Protein AF-A0A563VMK2-F1 (afdb_monomer_lite)

pLDDT: mean 75.71, std 18.28, range [33.09, 97.56]

Sequence (334 aa):
MSIIINYQEIIKIVLTEYIKIPQQYQKKDRRFNHNHNSYSNIESQLVISEDCKDYLLIVYGFDIPESVGFNTWQTSPIQDCIIHLEIDRDIIKIHQDKLEHKITNQLIEAGISEDKIIQLYPGQQPCVEYIVNSRKIYELDREYFTTDSSFKNPILKPNLTAAELIKLTKIRFRFINIAVAQYPNTPPNILKQLFKDFPVEVLNNPIMDLLILENSNFLQELFDIEPYIFYKQELKLPDYFIQWAVTNGNEEVRQSIANNENISLHWLKQLLEDRSCLVIQKLYRNLKLPLSIKEKLYIRRLQLEKKCPHLSENGCNHDLRCPLYKSELDEIPF

Organism: NCBI:txid945734

Secondary structure (DSSP, 8-state):
-HHHHHHHHHHHHHHHHHTT-TTGGGG--TTS-S----EEEEEEEEEE-TTS-EEEEEEEEEEPPP--SSS----EEEEEEEEEEEEETTEEEEEEE--TT-THHHHHHTT--GGGEEEPPTTSSSS-TTHHHHHHHHHHTGGGB-TT-BTTB--BPTT--HHHHHHHHHT--HHHHHHHHT-TT--HHHHHHHHTT-HHHHHT-TTHHHHHHH-TTHHHHHHHH-TTGGG-TT----HHHHHHHHH-S-HHHHHHHHT-SSS-HHHHHHTTT-S-HHHHHHHHH-TTS-HHHHHHHHHHHHHHHHH-TT-BTTB---STT-TTSS--------

Foldseek 3Di:
DVLLVLLLVLLCVLLVVVQVVVVVVQADDPVDVDRQHDWPPWGWDWDAAPVRFKIWIWIWTWRQGDDPDPDDRDTDIDIFTQWIWGDDPQAIETAHHNDPVDCLVSSVVSPRDSVRYHYDDCPPPPPCRPVVVLQRLCVRLVVQADPPADSQAGHGDPPDDQVSLVVQVVSVRPNSLLNLLQEQPHDLVSLLVSCVPCVQSNQNHNCNVVCCVVPVCSLVSSCVSPVLVLVPQPDPHDPVSLVCQCPPPDPSSLLSNLQHQNDDPVSNVSCLPPLDLSSLVSNLVRPNDDPVSNVSSVVVNVVQCVQQVQCDPVHGPPDPPRPSVDDDPPPDDD

InterPro domains:
  IPR011989 Armadillo-like helical [G3DSA:1.25.10.10] (131-302)
  IPR014968 XisI [PF08869] (1-119)
  IPR035943 XisI-like superfamily [G3DSA:3.30.310.110] (2-130)
  IPR035943 XisI-like superfamily [SSF143847] (5-120)

Radius of gyration: 26.83 Å; chains: 1; bounding box: 53×35×85 Å

Structure (mmCIF, N/CA/C/O backbone):
data_AF-A0A563VMK2-F1
#
_entry.id   AF-A0A563VMK2-F1
#
loop_
_atom_site.group_PDB
_atom_site.id
_atom_site.type_symbol
_atom_site.label_atom_id
_atom_site.label_alt_id
_atom_site.label_comp_id
_atom_site.label_asym_id
_atom_site.label_entity_id
_atom_site.label_seq_id
_atom_site.pdbx_PDB_ins_code
_atom_site.Cartn_x
_atom_site.Cartn_y
_atom_site.Cartn_z
_atom_site.occupancy
_atom_site.B_iso_or_equiv
_atom_site.auth_seq_id
_atom_site.auth_comp_id
_atom_site.auth_asym_id
_atom_site.auth_atom_id
_atom_site.pdbx_PDB_model_num
ATOM 1 N N . MET A 1 1 ? -23.605 7.523 38.747 1.00 54.25 1 MET A N 1
ATOM 2 C CA . MET A 1 1 ? -23.651 8.266 37.466 1.00 54.25 1 MET A CA 1
ATOM 3 C C . MET A 1 1 ? -22.819 9.541 37.507 1.00 54.25 1 MET A C 1
ATOM 5 O O . MET A 1 1 ? -22.000 9.690 36.618 1.00 54.25 1 MET A O 1
ATOM 9 N N . SER A 1 2 ? -22.942 10.408 38.521 1.00 74.25 2 SER A N 1
ATOM 10 C CA . SER A 1 2 ? -22.204 11.689 38.582 1.00 74.25 2 SER A CA 1
ATOM 11 C C . SER A 1 2 ? -20.673 11.557 38.571 1.00 74.25 2 SER A C 1
ATOM 13 O O . SER A 1 2 ? -20.011 12.311 37.872 1.00 74.25 2 SER A O 1
ATOM 15 N N . ILE A 1 3 ? -20.113 10.583 39.295 1.00 73.69 3 ILE A N 1
ATOM 16 C CA . ILE A 1 3 ? -18.652 10.395 39.401 1.00 73.69 3 ILE A CA 1
ATOM 17 C C . ILE A 1 3 ? -18.042 9.882 38.089 1.00 73.69 3 ILE A C 1
ATOM 19 O O . ILE A 1 3 ? -17.024 10.399 37.649 1.00 73.69 3 ILE A O 1
ATOM 23 N N . ILE A 1 4 ? -18.684 8.909 37.433 1.00 69.69 4 ILE A N 1
ATOM 24 C CA . ILE A 1 4 ? -18.195 8.362 36.157 1.00 69.69 4 ILE A CA 1
ATOM 25 C C . ILE A 1 4 ? -18.222 9.446 35.080 1.00 69.69 4 ILE A C 1
ATOM 27 O O . ILE A 1 4 ? -17.214 9.654 34.421 1.00 69.69 4 ILE A O 1
ATOM 31 N N . ILE A 1 5 ? -19.327 10.190 34.958 1.00 74.50 5 ILE A N 1
ATOM 32 C CA . ILE A 1 5 ? -19.431 11.306 34.003 1.00 74.50 5 ILE A CA 1
ATOM 33 C C . ILE A 1 5 ? -18.329 12.344 34.270 1.00 74.50 5 ILE A C 1
ATOM 35 O O . ILE A 1 5 ? -17.715 12.837 33.330 1.00 74.50 5 ILE A O 1
ATOM 39 N N . ASN A 1 6 ? -18.015 12.615 35.541 1.00 86.69 6 ASN A N 1
ATOM 40 C CA . ASN A 1 6 ? -16.914 13.505 35.906 1.00 86.69 6 ASN A CA 1
ATOM 41 C C . ASN A 1 6 ? -15.547 12.975 35.428 1.00 86.69 6 ASN A C 1
ATOM 43 O O . ASN A 1 6 ? -14.785 13.717 34.817 1.00 86.69 6 ASN A O 1
ATOM 47 N N . TYR A 1 7 ? -15.244 11.687 35.630 1.00 89.62 7 TYR A N 1
ATOM 48 C CA . TYR A 1 7 ? -13.994 11.087 35.137 1.00 89.62 7 TYR A CA 1
ATOM 49 C C . TYR A 1 7 ? -13.891 11.104 33.616 1.00 89.62 7 TYR A C 1
ATOM 51 O O . TYR A 1 7 ? -12.829 11.408 33.084 1.00 89.62 7 TYR A O 1
ATOM 59 N N . GLN A 1 8 ? -14.991 10.821 32.918 1.00 88.44 8 GLN A N 1
ATOM 60 C CA . GLN A 1 8 ? -15.038 10.854 31.458 1.00 88.44 8 GLN A CA 1
ATOM 61 C C . GLN A 1 8 ? -14.691 12.247 30.919 1.00 88.44 8 GLN A C 1
ATOM 63 O O . GLN A 1 8 ? -13.907 12.359 29.978 1.00 88.44 8 GLN A O 1
ATOM 68 N N . GLU A 1 9 ? -15.241 13.306 31.517 1.00 89.88 9 GLU A N 1
ATOM 69 C CA . GLU A 1 9 ? -14.953 14.684 31.108 1.00 89.88 9 GLU A CA 1
ATOM 70 C C . GLU A 1 9 ? -13.521 15.103 31.462 1.00 89.88 9 GLU A C 1
ATOM 72 O O . GLU A 1 9 ? -12.819 15.640 30.604 1.00 89.88 9 GLU A O 1
ATOM 77 N N . ILE A 1 10 ? -13.040 14.775 32.667 1.00 90.62 10 ILE A N 1
ATOM 78 C CA . ILE A 1 10 ? -11.653 15.047 33.075 1.00 90.62 10 ILE A CA 1
ATOM 79 C C . ILE A 1 10 ? -10.662 14.364 32.126 1.00 90.62 10 ILE A C 1
ATOM 81 O O . ILE A 1 10 ? -9.757 15.017 31.609 1.00 90.62 10 ILE A O 1
ATOM 85 N N . ILE A 1 11 ? -10.852 13.072 31.841 1.00 90.69 11 ILE A N 1
ATOM 86 C CA . ILE A 1 11 ? -9.970 12.319 30.943 1.00 90.69 11 ILE A CA 1
ATOM 87 C C . ILE A 1 11 ? -9.972 12.929 29.537 1.00 90.69 11 ILE A C 1
ATOM 89 O O . ILE A 1 11 ? -8.902 13.106 28.954 1.00 90.69 11 ILE A O 1
ATOM 93 N N . LYS A 1 12 ? -11.141 13.287 28.987 1.00 89.44 12 LYS A N 1
ATOM 94 C CA . LYS A 1 12 ? -11.215 13.944 27.671 1.00 89.44 12 LYS A CA 1
ATOM 95 C C . LYS A 1 12 ? -10.439 15.253 27.653 1.00 89.44 12 LYS A C 1
ATOM 97 O O . LYS A 1 12 ? -9.703 15.482 26.696 1.00 89.44 12 LYS A O 1
ATOM 102 N N . ILE A 1 13 ? -10.596 16.095 28.676 1.00 88.88 13 ILE A N 1
ATOM 103 C CA . ILE A 1 13 ? -9.899 17.383 28.773 1.00 88.88 13 ILE A CA 1
ATOM 104 C C . ILE A 1 13 ? -8.388 17.150 28.804 1.00 88.88 13 ILE A C 1
ATOM 106 O O . ILE A 1 13 ? -7.688 17.643 27.920 1.00 88.88 13 ILE A O 1
ATOM 110 N N . VAL A 1 14 ? -7.913 16.322 29.740 1.00 89.00 14 VAL A N 1
ATOM 111 C CA . VAL A 1 14 ? -6.486 16.009 29.903 1.00 89.00 14 VAL A CA 1
ATOM 112 C C . VAL A 1 14 ? -5.902 15.458 28.600 1.00 89.00 14 VAL A C 1
ATOM 114 O O . VAL A 1 14 ? -4.915 15.982 28.090 1.00 89.00 14 VAL A O 1
ATOM 117 N N . LEU A 1 15 ? -6.532 14.451 27.988 1.00 87.00 15 LEU A N 1
ATOM 118 C CA . LEU A 1 15 ? -6.022 13.856 26.747 1.00 87.00 15 LEU A CA 1
ATOM 119 C C . LEU A 1 15 ? -6.083 14.814 25.552 1.00 87.00 15 LEU A C 1
ATOM 121 O O . LEU A 1 15 ? -5.203 14.762 24.696 1.00 87.00 15 LEU A O 1
ATOM 125 N N . THR A 1 16 ? -7.068 15.714 25.494 1.00 84.31 16 THR A N 1
ATOM 126 C CA . THR A 1 16 ? -7.163 16.724 24.426 1.00 84.31 16 THR A CA 1
ATOM 127 C C . THR A 1 16 ? -6.036 17.753 24.509 1.00 84.31 16 THR A C 1
ATOM 129 O O . THR A 1 16 ? -5.581 18.250 23.476 1.00 84.31 16 THR A O 1
ATOM 132 N N . GLU A 1 17 ? -5.531 18.054 25.706 1.00 81.94 17 GLU A N 1
ATOM 133 C CA . GLU A 1 17 ? -4.315 18.859 25.854 1.00 81.94 17 GLU A CA 1
ATOM 134 C C . GLU A 1 17 ? -3.095 18.124 25.290 1.00 81.94 17 GLU A C 1
ATOM 136 O O . GLU A 1 17 ? -2.314 18.715 24.541 1.00 81.94 17 GLU A O 1
ATOM 141 N N . TYR A 1 18 ? -2.991 16.813 25.529 1.00 77.19 18 TYR A N 1
ATOM 142 C CA . TYR A 1 18 ? -1.911 15.982 24.991 1.00 77.19 18 TYR A CA 1
ATOM 143 C C . TYR A 1 18 ? -1.950 15.781 23.473 1.00 77.19 18 TYR A C 1
ATOM 145 O O . TYR A 1 18 ? -0.887 15.602 22.876 1.00 77.19 18 TYR A O 1
ATOM 153 N N . ILE A 1 19 ? -3.115 15.907 22.822 1.00 70.12 19 ILE A N 1
ATOM 154 C CA . ILE A 1 19 ? -3.215 15.896 21.347 1.00 70.12 19 ILE A CA 1
ATOM 155 C C . ILE A 1 19 ? -2.316 16.978 20.712 1.00 70.12 19 ILE A C 1
ATOM 157 O O . ILE A 1 19 ? -1.829 16.832 19.590 1.00 70.12 19 ILE A O 1
ATOM 161 N N . LYS A 1 20 ? -2.053 18.074 21.436 1.00 66.38 20 LYS A N 1
ATOM 162 C CA . LYS A 1 20 ? -1.240 19.206 20.959 1.00 66.38 20 LYS A CA 1
ATOM 163 C C . LYS A 1 20 ? 0.267 19.028 21.195 1.00 66.38 20 LYS A C 1
ATOM 165 O O . LYS A 1 20 ? 1.058 19.804 20.666 1.00 66.38 20 LYS A O 1
ATOM 170 N N . ILE A 1 21 ? 0.672 18.020 21.971 1.00 58.97 21 ILE A N 1
ATOM 171 C CA . ILE A 1 21 ? 2.044 17.785 22.451 1.00 58.97 21 ILE A CA 1
ATOM 172 C C . ILE A 1 21 ? 2.926 16.821 21.593 1.00 58.97 21 ILE A C 1
ATOM 174 O O . ILE A 1 21 ? 4.105 16.694 21.933 1.00 58.97 21 ILE A O 1
ATOM 178 N N . PRO A 1 22 ? 2.513 16.189 20.459 1.00 54.38 22 PRO A N 1
ATOM 179 C CA . PRO A 1 22 ? 3.325 15.161 19.773 1.00 54.38 22 PRO A CA 1
ATOM 180 C C . PRO A 1 22 ? 4.768 15.536 19.383 1.00 54.38 22 PRO A C 1
ATOM 182 O O . PRO A 1 22 ? 5.581 14.653 19.122 1.00 54.38 22 PRO A O 1
ATOM 185 N N . GLN A 1 23 ? 5.133 16.821 19.401 1.00 51.59 23 GLN A N 1
ATOM 186 C CA . GLN A 1 23 ? 6.513 17.291 19.237 1.00 51.59 23 GLN A CA 1
ATOM 187 C C . GLN A 1 23 ? 7.490 16.748 20.302 1.00 51.59 23 GLN A C 1
ATOM 189 O O . GLN A 1 23 ? 8.678 16.618 20.026 1.00 51.59 23 GLN A O 1
ATOM 194 N N . GLN A 1 24 ? 7.035 16.399 21.512 1.00 49.56 24 GLN A N 1
ATOM 195 C CA . GLN A 1 24 ? 7.919 15.896 22.580 1.00 49.56 24 GLN A CA 1
ATOM 196 C C . GLN A 1 24 ? 8.269 14.408 22.430 1.00 49.56 24 GLN A C 1
ATOM 198 O O . GLN A 1 24 ? 9.367 13.994 22.803 1.00 49.56 24 GLN A O 1
ATOM 203 N N . TYR A 1 25 ? 7.391 13.626 21.790 1.00 50.78 25 TYR A N 1
ATOM 204 C CA . TYR A 1 25 ? 7.663 12.233 21.417 1.00 50.78 25 TYR A CA 1
ATOM 205 C C . TYR A 1 25 ? 8.827 12.126 20.417 1.00 50.78 25 TYR A C 1
ATOM 207 O O . TYR A 1 25 ? 9.447 11.073 20.283 1.00 50.78 25 TYR A O 1
ATOM 215 N N . GLN A 1 26 ? 9.188 13.242 19.765 1.00 49.03 26 GLN A N 1
ATOM 216 C CA . GLN A 1 26 ? 10.283 13.286 18.806 1.00 49.03 26 GLN A CA 1
ATOM 217 C C . GLN A 1 26 ? 11.675 13.087 19.401 1.00 49.03 26 GLN A C 1
ATOM 219 O O . GLN A 1 26 ? 12.622 12.900 18.645 1.00 49.03 26 GLN A O 1
ATOM 224 N N . LYS A 1 27 ? 11.829 13.139 20.731 1.00 42.66 27 LYS A N 1
ATOM 225 C CA . LYS A 1 27 ? 13.156 13.273 21.341 1.00 42.66 27 LYS A CA 1
ATOM 226 C C . LYS A 1 27 ? 13.804 12.011 21.893 1.00 42.66 27 LYS A C 1
ATOM 228 O O . LYS A 1 27 ? 14.966 12.133 22.264 1.00 42.66 27 LYS A O 1
ATOM 233 N N . LYS A 1 28 ? 13.143 10.848 21.986 1.00 43.97 28 LYS A N 1
ATOM 234 C CA . LYS A 1 28 ? 13.781 9.605 22.489 1.00 43.97 28 LYS A CA 1
ATOM 235 C C . LYS A 1 28 ? 12.847 8.390 22.398 1.00 43.97 28 LYS A C 1
ATOM 237 O O . LYS A 1 28 ? 12.128 8.108 23.353 1.00 43.97 28 LYS A O 1
ATOM 242 N N . ASP A 1 29 ? 12.926 7.599 21.328 1.00 42.31 29 ASP A N 1
ATOM 243 C CA . ASP A 1 29 ? 12.628 6.167 21.477 1.00 42.31 29 ASP A CA 1
ATOM 244 C C . ASP A 1 29 ? 13.901 5.489 22.009 1.00 42.31 29 ASP A C 1
ATOM 246 O O . ASP A 1 29 ? 14.949 5.516 21.369 1.00 42.31 29 ASP A O 1
ATOM 250 N N . ARG A 1 30 ? 13.844 4.925 23.222 1.00 41.72 30 ARG A N 1
ATOM 251 C CA . ARG A 1 30 ? 14.987 4.239 23.857 1.00 41.72 30 ARG A CA 1
ATOM 252 C C . ARG A 1 30 ? 15.239 2.839 23.285 1.00 41.72 30 ARG A C 1
ATOM 254 O O . ARG A 1 30 ? 16.201 2.195 23.698 1.00 41.72 30 ARG A O 1
ATOM 261 N N . ARG A 1 31 ? 14.387 2.336 22.381 1.00 44.59 31 ARG A N 1
ATOM 262 C CA . ARG A 1 31 ? 14.557 1.005 21.769 1.00 44.59 31 ARG A CA 1
ATOM 263 C C . ARG A 1 31 ? 15.626 0.965 20.679 1.00 44.59 31 ARG A C 1
ATOM 265 O O . ARG A 1 31 ? 16.145 -0.112 20.401 1.00 44.59 31 ARG A O 1
ATOM 272 N N . PHE A 1 32 ? 16.018 2.119 20.145 1.00 40.66 32 PHE A N 1
ATOM 273 C CA . PHE A 1 32 ? 17.138 2.256 19.221 1.00 40.66 32 PHE A CA 1
ATOM 274 C C . PHE A 1 32 ? 18.139 3.236 19.831 1.00 40.66 32 PHE A C 1
ATOM 276 O O . PHE A 1 32 ? 17.826 4.388 20.098 1.00 40.66 32 PHE A O 1
ATOM 283 N N . ASN A 1 33 ? 19.341 2.750 20.132 1.00 33.94 33 ASN A N 1
ATOM 284 C CA . ASN A 1 33 ? 20.368 3.442 20.919 1.00 33.94 33 ASN A CA 1
ATOM 285 C C . ASN A 1 33 ? 21.104 4.536 20.109 1.00 33.94 33 ASN A C 1
ATOM 287 O O . ASN A 1 33 ? 22.322 4.697 20.203 1.00 33.94 33 ASN A O 1
ATOM 291 N N . HIS A 1 34 ? 20.368 5.264 19.276 1.00 37.22 34 HIS A N 1
ATOM 292 C CA . HIS A 1 34 ? 20.860 6.329 18.420 1.00 37.22 34 HIS A CA 1
ATOM 293 C C . HIS A 1 34 ? 19.969 7.554 18.627 1.00 37.22 34 HIS A C 1
ATOM 295 O O . HIS A 1 34 ? 18.751 7.443 18.744 1.00 37.22 34 HIS A O 1
ATOM 301 N N . ASN A 1 35 ? 20.595 8.727 18.725 1.00 37.94 35 ASN A N 1
ATOM 302 C CA . ASN A 1 35 ? 19.915 10.017 18.797 1.00 37.94 35 ASN A CA 1
ATOM 303 C C . ASN A 1 35 ? 19.156 10.263 17.480 1.00 37.94 35 ASN A C 1
ATOM 305 O O . ASN A 1 35 ? 19.660 10.961 16.612 1.00 37.94 35 ASN A O 1
ATOM 309 N N . HIS A 1 36 ? 17.983 9.658 17.310 1.00 45.59 36 HIS A N 1
ATOM 310 C CA . HIS A 1 36 ? 17.154 9.815 16.122 1.00 45.59 36 HIS A CA 1
ATOM 311 C C . HIS A 1 36 ? 16.270 11.054 16.285 1.00 45.59 3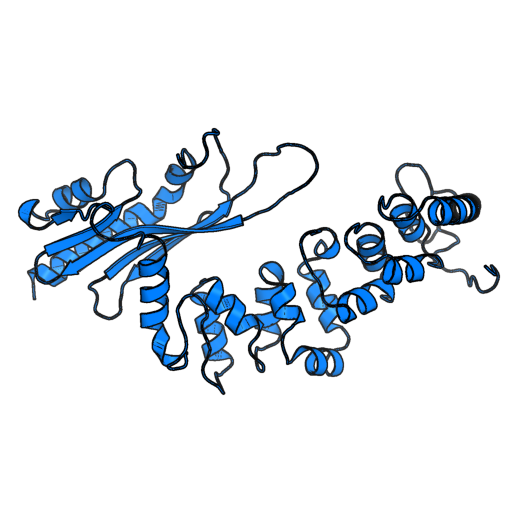6 HIS A C 1
ATOM 313 O O . HIS A 1 36 ? 15.249 11.015 16.971 1.00 45.59 36 HIS A O 1
ATOM 319 N N . ASN A 1 37 ? 16.680 12.170 15.681 1.00 46.06 37 ASN A N 1
ATOM 320 C CA . ASN A 1 37 ? 15.785 13.290 15.419 1.00 46.06 37 ASN A CA 1
ATOM 321 C C . ASN A 1 37 ? 15.168 13.081 14.033 1.00 46.06 37 ASN A C 1
ATOM 323 O O . ASN A 1 37 ? 15.908 12.948 13.074 1.00 46.06 37 ASN A O 1
ATOM 327 N N . SER A 1 38 ? 13.839 13.136 13.921 1.00 48.56 38 SER A N 1
ATOM 328 C CA . SER A 1 38 ? 13.071 13.650 12.761 1.00 48.56 38 SER A CA 1
ATOM 329 C C . SER A 1 38 ? 11.855 12.805 12.380 1.00 48.56 38 SER A C 1
ATOM 331 O O . SER A 1 38 ? 11.654 12.424 11.235 1.00 48.56 38 SER A O 1
ATOM 333 N N . TYR A 1 39 ? 10.925 12.613 13.311 1.00 53.88 39 TYR A N 1
ATOM 334 C CA . TYR A 1 39 ? 9.566 12.313 12.869 1.00 53.88 39 TYR A CA 1
ATOM 335 C C . TYR A 1 39 ? 8.956 13.557 12.213 1.00 53.88 39 TYR A C 1
ATOM 337 O O . TYR A 1 39 ? 8.918 14.627 12.829 1.00 53.88 39 TYR A O 1
ATOM 345 N N . SER A 1 40 ? 8.449 13.429 10.986 1.00 52.16 40 SER A N 1
ATOM 346 C CA . SER A 1 40 ? 7.649 14.482 10.344 1.00 52.16 40 SER A CA 1
ATOM 347 C C . SER A 1 40 ? 6.179 14.106 10.318 1.00 52.16 40 SER A C 1
ATOM 349 O O . SER A 1 40 ? 5.825 12.928 10.275 1.00 52.16 40 SER A O 1
ATOM 351 N N . ASN A 1 41 ? 5.322 15.129 10.333 1.00 61.41 41 ASN A N 1
ATOM 352 C CA . ASN A 1 41 ? 3.874 14.976 10.209 1.00 61.41 41 ASN A CA 1
ATOM 353 C C . ASN A 1 41 ? 3.279 13.991 11.230 1.00 61.41 41 ASN A C 1
ATOM 355 O O . ASN A 1 41 ? 2.414 13.194 10.875 1.00 61.41 41 ASN A O 1
ATOM 359 N N . ILE A 1 42 ? 3.746 14.032 12.488 1.00 68.25 42 ILE A N 1
ATOM 360 C CA . ILE A 1 42 ? 3.051 13.312 13.556 1.00 68.25 42 ILE A CA 1
ATOM 361 C C . ILE A 1 42 ? 1.732 14.035 13.845 1.00 68.25 42 ILE A C 1
ATOM 363 O O . ILE A 1 42 ? 1.723 15.140 14.388 1.00 68.25 42 ILE A O 1
ATOM 367 N N . GLU A 1 43 ? 0.628 13.383 13.511 1.00 73.00 43 GLU A N 1
ATOM 368 C CA . GLU A 1 43 ? -0.712 13.697 13.984 1.00 73.00 43 GLU A CA 1
ATOM 369 C C . GLU A 1 43 ? -1.019 12.872 15.236 1.00 73.00 43 GLU A C 1
ATOM 371 O O . GLU A 1 43 ? -0.445 11.808 15.470 1.00 73.00 43 GLU A O 1
ATOM 376 N N . SER A 1 44 ? -1.959 13.334 16.052 1.00 77.88 44 SER A N 1
ATOM 377 C CA . SER A 1 44 ? -2.500 12.509 17.124 1.00 77.88 44 SER A CA 1
ATOM 378 C C . SER A 1 44 ? -4.014 12.602 17.175 1.00 77.88 44 SER A C 1
ATOM 380 O O . SER A 1 44 ? -4.610 13.594 16.753 1.00 77.88 44 SER A O 1
ATOM 382 N N . GLN A 1 45 ? -4.637 11.533 17.653 1.00 80.25 45 GLN A N 1
ATOM 383 C CA . GLN A 1 45 ? -6.080 11.393 17.717 1.00 80.25 45 GLN A CA 1
ATOM 384 C C . GLN A 1 45 ? -6.471 10.750 19.041 1.00 80.25 45 GLN A C 1
ATOM 386 O O . GLN A 1 45 ? -5.898 9.739 19.449 1.00 80.25 45 GLN A O 1
ATOM 391 N N . LEU A 1 46 ? -7.492 11.319 19.673 1.00 83.06 46 LEU A N 1
ATOM 392 C CA . LEU A 1 46 ? -8.188 10.689 20.783 1.00 83.06 46 LEU A CA 1
ATOM 393 C C . LEU A 1 46 ? -9.266 9.749 20.234 1.00 83.06 46 LEU A C 1
ATOM 395 O O . LEU A 1 46 ? -10.139 10.167 19.472 1.00 83.06 46 LEU A O 1
ATOM 399 N N . VAL A 1 47 ? -9.195 8.486 20.634 1.00 77.62 47 VAL A N 1
ATOM 400 C CA . VAL A 1 47 ? -10.184 7.448 20.343 1.00 77.62 47 VAL A CA 1
ATOM 401 C C . VAL A 1 47 ? -10.858 7.065 21.654 1.00 77.62 47 VAL A C 1
ATOM 403 O O . VAL A 1 47 ? -10.184 6.776 22.641 1.00 77.62 47 VAL A O 1
ATOM 406 N N . ILE A 1 48 ? -12.187 7.089 21.669 1.00 77.31 48 ILE A N 1
ATOM 407 C CA . ILE A 1 48 ? -13.007 6.772 22.842 1.00 77.31 48 ILE A CA 1
ATOM 408 C C . ILE A 1 48 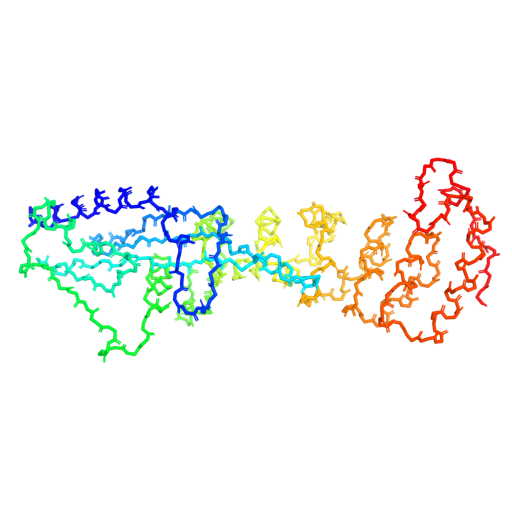? -13.911 5.600 22.461 1.00 77.31 48 ILE A C 1
ATOM 410 O O . ILE A 1 48 ? -14.509 5.634 21.384 1.00 77.31 48 ILE A O 1
ATOM 414 N N . SER A 1 49 ? -13.999 4.570 23.304 1.00 68.62 49 SER A N 1
ATOM 415 C CA . SER A 1 49 ? -14.911 3.448 23.052 1.00 68.62 49 SER A CA 1
ATOM 416 C C . SER A 1 49 ? -16.378 3.881 23.097 1.00 68.62 49 SER A C 1
ATOM 418 O O . SER A 1 49 ? -16.733 4.836 23.786 1.00 68.62 49 SER A O 1
ATOM 420 N N . GLU A 1 50 ? -17.255 3.148 22.405 1.00 59.34 50 GLU A N 1
ATOM 421 C CA . GLU A 1 50 ? -18.703 3.419 22.399 1.00 59.34 50 GLU A CA 1
ATOM 422 C C . GLU A 1 50 ? -19.332 3.398 23.798 1.00 59.34 50 GLU A C 1
ATOM 424 O O . GLU A 1 50 ? -20.235 4.180 24.091 1.00 59.34 50 GLU A O 1
ATOM 429 N N . ASP A 1 51 ? -18.837 2.531 24.684 1.00 71.81 51 ASP A N 1
ATOM 430 C CA . ASP A 1 51 ? -19.296 2.451 26.072 1.00 71.81 51 ASP A CA 1
ATOM 431 C C . ASP A 1 51 ? -18.677 3.527 26.985 1.00 71.81 51 ASP A C 1
ATOM 433 O O . ASP A 1 51 ? -18.973 3.567 28.183 1.00 71.81 51 ASP A O 1
ATOM 437 N N . CYS A 1 52 ? -17.850 4.418 26.420 1.00 77.06 52 CYS A N 1
ATOM 438 C CA . CYS A 1 52 ? -17.148 5.507 27.095 1.00 77.06 52 CYS A CA 1
ATOM 439 C C . CYS A 1 52 ? -16.327 5.044 28.310 1.00 77.06 52 CYS A C 1
ATOM 441 O O . CYS A 1 52 ? -16.231 5.764 29.311 1.00 77.06 52 CYS A O 1
ATOM 443 N N . LYS A 1 53 ? -15.766 3.832 28.255 1.00 81.06 53 LYS A N 1
ATOM 444 C CA . LYS A 1 53 ? -14.858 3.325 29.290 1.00 81.06 53 LYS A CA 1
ATOM 445 C C . LYS A 1 53 ? -13.407 3.405 28.877 1.00 81.06 53 LYS A C 1
ATOM 447 O O . LYS A 1 53 ? -12.569 3.628 29.738 1.00 81.06 53 LYS A O 1
ATOM 452 N N . ASP A 1 54 ? -13.100 3.269 27.597 1.00 82.31 54 ASP A N 1
ATOM 453 C CA . ASP A 1 54 ? -11.733 3.290 27.104 1.00 82.31 54 ASP A CA 1
ATOM 454 C C . ASP A 1 54 ? -11.398 4.591 26.396 1.00 82.31 54 ASP A C 1
ATOM 456 O O . ASP A 1 54 ? -12.158 5.084 25.563 1.00 82.31 54 ASP A O 1
ATOM 460 N N . TYR A 1 55 ? -10.214 5.105 26.711 1.00 86.56 55 TYR A N 1
ATOM 461 C CA . TYR A 1 55 ? -9.675 6.343 26.178 1.00 86.56 55 TYR A CA 1
ATOM 462 C C . TYR A 1 55 ? -8.249 6.098 25.707 1.00 86.56 55 TYR A C 1
ATOM 464 O O . TYR A 1 55 ? -7.363 5.779 26.503 1.00 86.56 55 TYR A O 1
ATOM 472 N N . LEU A 1 56 ? -8.037 6.225 24.403 1.00 83.88 56 LEU A N 1
ATOM 473 C CA . LEU A 1 56 ? -6.759 5.980 23.756 1.00 83.88 56 LEU A CA 1
ATOM 474 C C . LEU A 1 56 ? -6.286 7.262 23.084 1.00 83.88 56 LEU A C 1
ATOM 476 O O . LEU A 1 56 ? -7.000 7.839 22.266 1.00 83.88 56 LEU A O 1
ATOM 480 N N . LEU A 1 57 ? -5.063 7.682 23.384 1.00 82.75 57 LEU A N 1
ATOM 481 C CA . LEU A 1 57 ? -4.377 8.710 22.615 1.00 82.75 57 LEU A CA 1
ATOM 482 C C . LEU A 1 57 ? -3.408 8.025 21.657 1.00 82.75 57 LEU A C 1
ATOM 484 O O . LEU A 1 57 ? -2.434 7.404 22.088 1.00 82.75 57 LEU A O 1
ATOM 488 N N . ILE A 1 58 ? -3.690 8.126 20.363 1.00 77.12 58 ILE A N 1
ATOM 489 C CA . ILE A 1 58 ? -2.929 7.467 19.302 1.00 77.12 58 ILE A CA 1
ATOM 490 C C . ILE A 1 58 ? -2.148 8.521 18.532 1.00 77.12 58 ILE A C 1
ATOM 492 O O . ILE A 1 58 ? -2.701 9.559 18.175 1.00 77.12 58 ILE A O 1
ATOM 496 N N . VAL A 1 59 ? -0.875 8.250 18.267 1.00 74.00 59 VAL A N 1
ATOM 497 C CA . VAL A 1 59 ? -0.041 9.042 17.363 1.00 74.00 59 VAL A CA 1
ATOM 498 C C . VAL A 1 59 ? 0.112 8.316 16.035 1.00 74.00 59 VAL A C 1
ATOM 500 O O . VAL A 1 59 ? 0.301 7.098 15.993 1.00 74.00 59 VAL A O 1
ATOM 503 N N . TYR A 1 60 ? 0.037 9.086 14.959 1.00 70.06 60 TYR A N 1
ATOM 504 C CA . TYR A 1 60 ? 0.217 8.648 13.584 1.00 70.06 60 TYR A CA 1
ATOM 505 C C . TYR A 1 60 ? 1.282 9.520 12.950 1.00 70.06 60 TYR A C 1
ATOM 507 O O . TYR A 1 60 ? 1.240 10.728 13.125 1.00 70.06 60 TYR A O 1
ATOM 515 N N . GLY A 1 61 ? 2.204 8.964 12.185 1.00 68.19 61 GLY A N 1
ATOM 516 C CA . GLY A 1 61 ? 3.176 9.781 11.470 1.00 68.19 61 GLY A CA 1
ATOM 517 C C . GLY A 1 61 ? 4.067 8.944 10.583 1.00 68.19 61 GLY A C 1
ATOM 518 O O . GLY A 1 61 ? 3.792 7.770 10.339 1.00 68.19 61 GLY A O 1
ATOM 519 N N . PHE A 1 62 ? 5.154 9.547 10.125 1.00 60.75 62 PHE A N 1
ATOM 520 C CA . PHE A 1 62 ? 6.183 8.841 9.383 1.00 60.75 62 PHE A CA 1
ATOM 521 C C . PHE A 1 62 ? 7.510 9.002 10.107 1.00 60.75 62 PHE A C 1
ATOM 523 O O . PHE A 1 62 ? 7.900 10.111 10.486 1.00 60.75 62 PHE A O 1
ATOM 530 N N . ASP A 1 63 ? 8.197 7.881 10.287 1.00 59.09 63 ASP A N 1
ATOM 531 C CA . ASP A 1 63 ? 9.611 7.899 10.615 1.00 59.09 63 ASP A CA 1
ATOM 532 C C . ASP A 1 63 ? 10.363 8.430 9.391 1.00 59.09 63 ASP A C 1
ATOM 534 O O . ASP A 1 63 ? 10.252 7.837 8.313 1.00 59.09 63 ASP A O 1
ATOM 538 N N . ILE A 1 64 ? 11.060 9.566 9.511 1.00 52.69 64 ILE A N 1
ATOM 539 C CA . ILE A 1 64 ? 12.039 9.940 8.490 1.00 52.69 64 ILE A CA 1
ATOM 540 C C . ILE A 1 64 ? 13.371 9.367 8.960 1.00 52.69 64 ILE A C 1
ATOM 542 O O . ILE A 1 64 ? 13.873 9.788 10.004 1.00 52.69 64 ILE A O 1
ATOM 546 N N . PRO A 1 65 ? 13.996 8.456 8.201 1.00 51.75 65 PRO A N 1
ATOM 547 C CA . PRO A 1 65 ? 15.367 8.100 8.500 1.00 51.75 65 PRO A CA 1
ATOM 548 C C . PRO A 1 65 ? 16.249 9.343 8.314 1.00 51.75 65 PRO A C 1
ATOM 550 O O . PRO A 1 65 ? 16.280 9.933 7.229 1.00 51.75 65 PRO A O 1
ATOM 553 N N . GLU A 1 66 ? 16.989 9.741 9.358 1.00 45.75 66 GLU A N 1
ATOM 554 C CA . GLU A 1 66 ? 18.139 10.629 9.163 1.00 45.75 66 GLU A CA 1
ATOM 555 C C . GLU A 1 66 ? 19.042 9.981 8.115 1.00 45.75 66 GLU A C 1
ATOM 557 O O . GLU A 1 66 ? 19.276 8.773 8.138 1.00 45.75 66 GLU A O 1
ATOM 562 N N . SER A 1 67 ? 19.513 10.779 7.163 1.00 48.22 67 SER A N 1
ATOM 563 C CA . SER A 1 67 ? 20.319 10.340 6.030 1.00 48.22 67 SER A CA 1
ATOM 564 C C . SER A 1 67 ? 21.578 9.591 6.483 1.00 48.22 67 SER A C 1
ATOM 566 O O . SER A 1 67 ? 22.632 10.198 6.679 1.00 48.22 67 SER A O 1
ATOM 568 N N . VAL A 1 68 ? 21.493 8.267 6.611 1.00 41.12 68 VAL A N 1
ATOM 569 C CA . VAL A 1 68 ? 22.654 7.392 6.779 1.00 41.12 68 VAL A CA 1
ATOM 570 C C . VAL A 1 68 ? 22.992 6.794 5.424 1.00 41.12 68 VAL A C 1
ATOM 572 O O . VAL A 1 68 ? 22.670 5.652 5.124 1.00 41.12 68 VAL A O 1
ATOM 575 N N . GLY A 1 69 ? 23.667 7.597 4.604 1.00 38.22 69 GLY A N 1
ATOM 576 C CA . GLY A 1 69 ? 24.284 7.133 3.369 1.00 38.22 69 GLY A CA 1
ATOM 577 C C . GLY A 1 69 ? 23.297 6.783 2.258 1.00 38.22 69 GLY A C 1
ATOM 578 O O . GLY A 1 69 ? 22.113 6.536 2.453 1.00 38.22 69 GLY A O 1
ATOM 579 N N . PHE A 1 70 ? 23.807 6.822 1.035 1.00 41.97 70 PHE A N 1
ATOM 580 C CA . PHE A 1 70 ? 23.075 6.412 -0.149 1.00 41.97 70 PHE A CA 1
ATOM 581 C C . PHE A 1 70 ? 22.515 4.996 0.063 1.00 41.97 70 PHE A C 1
ATOM 583 O O . PHE A 1 70 ? 23.276 4.091 0.400 1.00 41.97 70 PHE A O 1
ATOM 590 N N . ASN A 1 71 ? 21.210 4.841 -0.192 1.00 41.72 71 ASN A N 1
ATOM 591 C CA . ASN A 1 71 ? 20.428 3.597 -0.269 1.00 41.72 71 ASN A CA 1
ATOM 592 C C . ASN A 1 71 ? 19.587 3.292 0.989 1.00 41.72 71 ASN A C 1
ATOM 594 O O . ASN A 1 71 ? 20.033 2.584 1.883 1.00 41.72 71 ASN A O 1
ATOM 598 N N . THR A 1 72 ? 18.335 3.776 0.957 1.00 43.62 72 THR A N 1
ATOM 599 C CA . THR A 1 72 ? 17.087 3.339 1.640 1.00 43.62 72 THR A CA 1
ATOM 600 C C . THR A 1 72 ? 16.367 4.486 2.359 1.00 43.62 72 THR A C 1
ATOM 602 O O . THR A 1 72 ? 16.506 4.705 3.555 1.00 43.62 72 THR A O 1
ATOM 605 N N . TRP A 1 73 ? 15.528 5.220 1.620 1.00 42.50 73 TRP A N 1
ATOM 606 C CA . TRP A 1 73 ? 14.512 6.093 2.216 1.00 42.50 73 TRP A CA 1
ATOM 607 C C . TRP A 1 73 ? 13.305 5.236 2.600 1.00 42.50 73 TRP A C 1
ATOM 609 O O . TRP A 1 73 ? 12.305 5.207 1.888 1.00 42.50 73 TRP A O 1
ATOM 619 N N . GLN A 1 74 ? 13.409 4.469 3.683 1.00 45.91 74 GLN A N 1
ATOM 620 C CA . GLN A 1 74 ? 12.252 3.754 4.210 1.00 45.91 74 GLN A CA 1
ATOM 621 C C . GLN A 1 74 ? 11.518 4.668 5.191 1.00 45.91 74 GLN A C 1
ATOM 623 O O . GLN A 1 74 ? 11.901 4.775 6.350 1.00 45.91 74 GLN A O 1
ATOM 628 N N . THR A 1 75 ? 10.457 5.333 4.732 1.00 52.47 75 THR A N 1
ATOM 629 C CA . THR A 1 75 ? 9.508 5.971 5.649 1.00 52.47 75 THR A CA 1
ATOM 630 C C . THR A 1 75 ? 8.634 4.886 6.257 1.00 52.47 75 THR A C 1
ATOM 632 O O . THR A 1 75 ? 7.752 4.348 5.583 1.00 52.47 75 THR A O 1
ATOM 635 N N . SER A 1 76 ? 8.887 4.528 7.512 1.00 52.19 76 SER A N 1
ATOM 636 C CA . SER A 1 76 ? 8.018 3.591 8.220 1.00 52.19 76 SER A CA 1
ATOM 637 C C . SER A 1 76 ? 6.814 4.360 8.762 1.00 52.19 76 SER A C 1
ATOM 639 O O . SER A 1 76 ? 7.009 5.326 9.505 1.00 52.19 76 SER A O 1
ATOM 641 N N . PRO A 1 77 ? 5.571 3.991 8.403 1.00 56.25 77 PRO A N 1
ATOM 642 C CA . PRO A 1 77 ? 4.407 4.587 9.032 1.00 56.25 77 PRO A CA 1
ATOM 643 C C . PRO A 1 77 ? 4.420 4.224 10.516 1.00 56.25 77 PRO A C 1
ATOM 645 O O . PRO A 1 77 ? 4.529 3.054 10.891 1.00 56.25 77 PRO A O 1
ATOM 648 N N . ILE A 1 78 ? 4.311 5.239 11.357 1.00 61.22 78 ILE A N 1
ATOM 649 C CA . ILE A 1 78 ? 4.206 5.105 12.801 1.00 61.22 78 ILE A CA 1
ATOM 650 C C . ILE A 1 78 ? 2.734 5.158 13.141 1.00 61.22 78 ILE A C 1
ATOM 652 O O . ILE A 1 78 ? 2.045 6.115 12.798 1.00 61.22 78 ILE A O 1
ATOM 656 N N . GLN A 1 79 ? 2.273 4.129 13.834 1.00 65.44 79 GLN A N 1
ATOM 657 C CA . GLN A 1 79 ? 0.999 4.127 14.527 1.00 65.44 79 GLN A CA 1
ATOM 658 C C . GLN A 1 79 ? 1.261 3.550 15.915 1.00 65.44 79 GLN A C 1
ATOM 660 O O . GLN A 1 79 ? 1.520 2.354 16.047 1.00 65.44 79 GLN A O 1
ATOM 665 N N . ASP A 1 80 ? 1.234 4.398 16.940 1.00 66.94 80 ASP A N 1
ATOM 666 C CA . ASP A 1 80 ? 1.470 3.972 18.319 1.00 66.94 80 ASP A CA 1
ATOM 667 C C . ASP A 1 80 ? 0.405 4.554 19.251 1.00 66.94 80 ASP A C 1
ATOM 669 O O . ASP A 1 80 ? -0.020 5.697 19.101 1.00 66.94 80 ASP A O 1
ATOM 673 N N . CYS A 1 81 ? -0.038 3.769 20.228 1.00 74.00 81 CYS A N 1
ATOM 674 C CA . CYS A 1 81 ? -0.845 4.300 21.319 1.00 74.00 81 CYS A CA 1
ATOM 675 C C . CYS A 1 81 ? 0.115 4.861 22.358 1.00 74.00 81 CYS A C 1
ATOM 677 O O . CYS A 1 81 ? 0.961 4.139 22.879 1.00 74.00 81 CYS A O 1
ATOM 679 N N . ILE A 1 82 ? 0.014 6.142 22.672 1.00 77.06 82 ILE A N 1
ATOM 680 C CA . ILE A 1 82 ? 0.898 6.755 23.667 1.00 77.06 82 ILE A CA 1
ATOM 681 C C . ILE A 1 82 ? 0.290 6.688 25.062 1.00 77.06 82 ILE A C 1
ATOM 683 O O . ILE A 1 82 ? 1.025 6.573 26.039 1.00 77.06 82 ILE A O 1
ATOM 687 N N . ILE A 1 83 ? -1.043 6.681 25.153 1.00 83.19 83 ILE A N 1
ATOM 688 C CA . ILE A 1 83 ? -1.774 6.581 26.416 1.00 83.19 83 ILE A CA 1
ATOM 689 C C . ILE A 1 83 ? -3.007 5.705 26.218 1.00 83.19 83 ILE A C 1
ATOM 691 O O . ILE A 1 83 ? -3.757 5.926 25.269 1.00 83.19 83 ILE A O 1
ATOM 695 N N . HIS A 1 84 ? -3.243 4.760 27.126 1.00 85.00 84 HIS A N 1
ATOM 696 C CA . HIS A 1 84 ? -4.491 4.000 27.208 1.00 85.00 84 HIS A CA 1
ATOM 697 C C . HIS A 1 84 ? -5.002 3.994 28.651 1.00 85.00 84 HIS A C 1
ATOM 699 O O . HIS A 1 84 ? -4.354 3.456 29.554 1.00 85.00 84 HIS A O 1
ATOM 705 N N . LEU A 1 85 ? -6.180 4.587 28.842 1.00 88.31 85 LEU A N 1
ATOM 706 C CA . LEU A 1 85 ? -6.930 4.595 30.091 1.00 88.31 85 LEU A CA 1
ATOM 707 C C . LEU A 1 85 ? -8.218 3.781 29.944 1.00 88.31 85 LEU A C 1
ATOM 709 O O . LEU A 1 85 ? -8.887 3.863 28.916 1.00 88.31 85 LEU A O 1
ATOM 713 N N . GLU A 1 86 ? -8.587 3.054 30.992 1.00 88.31 86 GLU A N 1
ATOM 714 C CA . GLU A 1 86 ? -9.877 2.376 31.124 1.00 88.31 86 GLU A CA 1
ATOM 715 C C . GLU A 1 86 ? -10.561 2.823 32.420 1.00 88.31 86 GLU A C 1
ATOM 717 O O . GLU A 1 86 ? -9.961 2.775 33.492 1.00 88.31 86 GLU A O 1
ATOM 722 N N . ILE A 1 87 ? -11.828 3.219 32.344 1.00 86.94 87 ILE A N 1
ATOM 723 C CA . ILE A 1 87 ? -12.696 3.429 33.499 1.00 86.94 87 ILE A CA 1
ATOM 724 C C . ILE A 1 87 ? -13.408 2.110 33.796 1.00 86.94 87 ILE A C 1
ATOM 726 O O . ILE A 1 87 ? -14.337 1.711 33.091 1.00 86.94 87 ILE A O 1
ATOM 730 N N . ASP A 1 88 ? -13.013 1.457 34.884 1.00 84.38 88 ASP A N 1
ATOM 731 C CA . ASP A 1 88 ? -13.710 0.293 35.423 1.00 84.38 88 ASP A CA 1
ATOM 732 C C . ASP A 1 88 ? -14.360 0.671 36.754 1.00 84.38 88 ASP A C 1
ATOM 734 O O . ASP A 1 88 ? -13.690 0.862 37.770 1.00 84.38 88 ASP A O 1
ATOM 738 N N . ARG A 1 89 ? -15.692 0.787 36.736 1.00 85.19 89 ARG A N 1
ATOM 739 C CA . ARG A 1 89 ? -16.514 1.265 37.859 1.00 85.19 89 ARG A CA 1
ATOM 740 C C . ARG A 1 89 ? -16.123 2.685 38.278 1.00 85.19 89 ARG A C 1
ATOM 742 O O . ARG A 1 89 ? -16.485 3.631 37.589 1.00 85.19 89 ARG A O 1
ATOM 749 N N . ASP A 1 90 ? -15.454 2.838 39.413 1.00 88.31 90 ASP A N 1
ATOM 750 C CA . ASP A 1 90 ? -14.982 4.100 39.983 1.00 88.31 90 ASP A CA 1
ATOM 751 C C . ASP A 1 90 ? -13.449 4.191 39.989 1.00 88.31 90 ASP A C 1
ATOM 753 O O . ASP A 1 90 ? -12.892 5.011 40.711 1.00 88.31 90 ASP A O 1
ATOM 757 N N . ILE A 1 91 ? -12.769 3.353 39.204 1.00 88.94 91 ILE A N 1
ATOM 758 C CA . ILE A 1 91 ? -11.311 3.297 39.124 1.00 88.94 91 ILE A CA 1
ATOM 759 C C . ILE A 1 91 ? -10.870 3.563 37.687 1.00 88.94 91 ILE A C 1
ATOM 761 O O . ILE A 1 91 ? -11.437 3.027 36.735 1.00 88.94 91 ILE A O 1
ATOM 765 N N . ILE A 1 92 ? -9.816 4.359 37.540 1.00 91.12 92 ILE A N 1
ATOM 766 C CA . ILE A 1 92 ? -9.114 4.591 36.283 1.00 91.12 92 ILE A CA 1
ATOM 767 C C . ILE A 1 92 ? -7.887 3.687 36.250 1.00 91.12 92 ILE A C 1
ATOM 769 O O . ILE A 1 92 ? -6.959 3.827 37.045 1.00 91.12 92 ILE A O 1
ATOM 773 N N . LYS A 1 93 ? -7.873 2.752 35.309 1.00 88.56 93 LYS A N 1
ATOM 774 C CA . LYS A 1 93 ? -6.744 1.871 35.032 1.00 88.56 93 LYS A CA 1
ATOM 775 C C . LYS A 1 93 ? -5.908 2.473 33.911 1.00 88.56 93 LYS A C 1
ATOM 777 O O . LYS A 1 93 ? -6.402 2.668 32.804 1.00 88.56 93 LYS A O 1
ATOM 782 N N . ILE A 1 94 ? -4.638 2.740 34.187 1.00 88.00 94 ILE A N 1
ATOM 783 C CA . ILE A 1 94 ? -3.655 3.151 33.187 1.00 88.00 94 ILE A CA 1
ATOM 784 C C . ILE A 1 94 ? -3.005 1.878 32.655 1.00 88.00 94 ILE A C 1
ATOM 786 O O . ILE A 1 94 ? -2.147 1.288 33.314 1.00 88.00 94 ILE A O 1
ATOM 790 N N . HIS A 1 95 ? -3.435 1.447 31.472 1.00 79.62 95 HIS A N 1
ATOM 791 C CA . HIS A 1 95 ? -2.858 0.295 30.773 1.00 79.62 95 HIS A CA 1
ATOM 792 C C . HIS A 1 95 ? -1.528 0.644 30.122 1.00 79.62 95 HIS A C 1
ATOM 794 O O . HIS A 1 95 ? -0.618 -0.179 3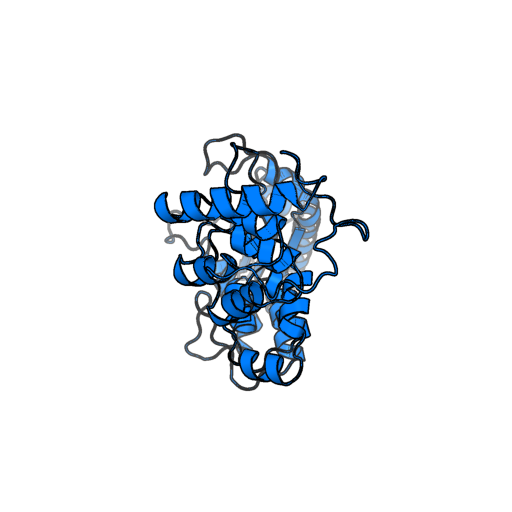0.078 1.00 79.62 95 HIS A O 1
ATOM 800 N N . GLN A 1 96 ? -1.424 1.869 29.611 1.00 77.69 96 GLN A N 1
ATOM 801 C CA . GLN A 1 96 ? -0.250 2.336 28.898 1.00 77.69 96 GLN A CA 1
ATOM 802 C C . GLN A 1 96 ? -0.081 3.832 29.096 1.00 77.69 96 GLN A C 1
ATOM 804 O O . GLN A 1 96 ? -1.035 4.596 28.970 1.00 77.69 96 GLN A O 1
ATOM 809 N N . ASP A 1 97 ? 1.150 4.232 29.380 1.00 80.88 97 ASP A N 1
ATOM 810 C CA . ASP A 1 97 ? 1.554 5.626 29.462 1.00 80.88 97 ASP A CA 1
ATOM 811 C C . ASP A 1 97 ? 3.021 5.722 29.052 1.00 80.88 97 ASP A C 1
ATOM 813 O O . ASP A 1 97 ? 3.927 5.341 29.797 1.00 80.88 97 ASP A O 1
ATOM 817 N N . LYS A 1 98 ? 3.234 6.162 27.813 1.00 74.44 98 LYS A N 1
ATOM 818 C CA . LYS A 1 98 ? 4.559 6.331 27.213 1.00 74.44 98 LYS A CA 1
ATOM 819 C C . LYS A 1 98 ? 5.065 7.771 27.318 1.00 74.44 98 LYS A C 1
ATOM 821 O O . LYS A 1 98 ? 6.073 8.108 26.699 1.00 74.44 98 LYS A O 1
ATOM 826 N N . LEU A 1 99 ? 4.383 8.633 28.075 1.00 72.50 99 LEU A N 1
ATOM 827 C CA . LEU A 1 99 ? 4.816 10.008 28.280 1.00 72.50 99 LEU A CA 1
ATOM 828 C C . LEU A 1 99 ? 5.913 10.103 29.342 1.00 72.50 99 LEU A C 1
ATOM 830 O O . LEU A 1 99 ? 5.905 9.403 30.352 1.00 72.50 99 LEU A O 1
ATOM 834 N N . GLU A 1 100 ? 6.828 11.052 29.154 1.00 65.00 100 GLU A N 1
ATOM 835 C CA . GLU A 1 100 ? 7.875 11.346 30.139 1.00 65.00 100 GLU A CA 1
ATOM 836 C C . GLU A 1 100 ? 7.289 11.898 31.451 1.00 65.00 100 GLU A C 1
ATOM 838 O O . GLU A 1 100 ? 7.765 11.573 32.538 1.00 65.00 100 GLU A O 1
ATOM 843 N N . HIS A 1 101 ? 6.215 12.687 31.354 1.00 65.44 101 HIS A N 1
ATOM 844 C CA . HIS A 1 101 ? 5.607 13.393 32.484 1.00 65.44 101 HIS A CA 1
ATOM 845 C C . HIS A 1 101 ? 4.504 12.627 33.227 1.00 65.44 101 HIS A C 1
ATOM 847 O O . HIS A 1 101 ? 3.856 13.246 34.064 1.00 65.44 101 HIS A O 1
ATOM 853 N N . LYS A 1 102 ? 4.330 11.324 32.952 1.00 75.88 102 LYS A N 1
ATOM 854 C CA . LYS A 1 102 ? 3.339 10.398 33.538 1.00 75.88 102 LYS A CA 1
ATOM 855 C C . LYS A 1 102 ? 1.935 10.978 33.775 1.00 75.88 102 LYS A C 1
ATOM 857 O O . LYS A 1 102 ? 1.741 11.693 34.753 1.00 75.88 102 LYS A O 1
ATOM 862 N N . ILE A 1 103 ? 0.937 10.533 33.009 1.00 86.00 103 ILE A N 1
ATOM 863 C CA . ILE A 1 103 ? -0.451 11.038 33.036 1.00 86.00 103 ILE A CA 1
ATOM 864 C C . ILE A 1 103 ? -1.120 11.022 34.424 1.00 86.00 103 ILE A C 1
ATOM 866 O O . ILE A 1 103 ? -2.046 11.791 34.685 1.00 86.00 103 ILE A O 1
ATOM 870 N N . THR A 1 104 ? -0.657 10.161 35.334 1.00 86.69 104 THR A N 1
ATOM 871 C CA . THR A 1 104 ? -1.152 10.067 36.714 1.00 86.69 104 THR A CA 1
ATOM 872 C C . THR A 1 104 ? -1.208 11.426 37.409 1.00 86.69 104 THR A C 1
ATOM 874 O O . THR A 1 104 ? -2.219 11.746 38.028 1.00 86.69 104 THR A O 1
ATOM 877 N N . ASN A 1 105 ? -0.159 12.243 37.284 1.00 85.94 105 ASN A N 1
ATOM 878 C CA . ASN A 1 105 ? -0.089 13.520 37.997 1.00 85.94 105 ASN A CA 1
ATOM 879 C C . ASN A 1 105 ? -1.142 14.506 37.483 1.00 85.94 105 ASN A C 1
ATOM 881 O O . ASN A 1 105 ? -1.797 15.175 38.273 1.00 85.94 105 ASN A O 1
ATOM 885 N N . GLN A 1 106 ? -1.365 14.538 36.171 1.00 88.75 106 GLN A N 1
ATOM 886 C CA . GLN A 1 106 ? -2.329 15.435 35.538 1.00 88.75 106 GLN A CA 1
ATOM 887 C C . GLN A 1 106 ? -3.766 15.030 35.870 1.00 88.75 106 GLN A C 1
ATOM 889 O O . GLN A 1 106 ? -4.618 15.891 36.064 1.00 88.75 106 GLN A O 1
ATOM 894 N N . LEU A 1 107 ? -4.043 13.728 35.998 1.00 90.50 107 LEU A N 1
ATOM 895 C CA . LEU A 1 107 ? -5.343 13.250 36.476 1.00 90.50 107 LEU A CA 1
ATOM 896 C C . LEU A 1 107 ? -5.592 13.669 37.934 1.00 90.50 107 LEU A C 1
ATOM 898 O O . LEU A 1 107 ? -6.704 14.087 38.261 1.00 90.50 107 LEU A O 1
ATOM 902 N N . ILE A 1 108 ? -4.564 13.609 38.789 1.00 90.25 108 ILE A N 1
ATOM 903 C CA . ILE A 1 108 ? -4.651 14.054 40.189 1.00 90.25 108 ILE A CA 1
ATOM 904 C C . ILE A 1 108 ? -4.876 15.564 40.274 1.00 90.25 108 ILE A C 1
ATOM 906 O O . ILE A 1 108 ? -5.789 16.015 40.965 1.00 90.25 108 ILE A O 1
ATOM 910 N N . GLU A 1 109 ? -4.092 16.349 39.534 1.00 90.19 109 GLU A N 1
ATOM 911 C CA . GLU A 1 109 ? -4.228 17.808 39.459 1.00 90.19 109 GLU A CA 1
ATOM 912 C C . GLU A 1 109 ? -5.602 18.235 38.925 1.00 90.19 109 GLU A C 1
ATOM 914 O O . GLU A 1 109 ? -6.170 19.221 39.394 1.00 90.19 109 GLU A O 1
ATOM 919 N N . ALA A 1 110 ? -6.180 17.457 38.006 1.00 89.88 110 ALA A N 1
ATOM 920 C CA . ALA A 1 110 ? -7.531 17.666 37.493 1.00 89.88 110 ALA A CA 1
ATOM 921 C C . ALA A 1 110 ? -8.648 17.221 38.464 1.00 89.88 110 ALA A C 1
ATOM 923 O O . ALA A 1 110 ? -9.832 17.347 38.142 1.00 89.88 110 ALA A O 1
ATOM 924 N N . GLY A 1 111 ? -8.298 16.732 39.659 1.00 89.88 111 GLY A N 1
ATOM 925 C CA . GLY A 1 111 ? -9.232 16.452 40.751 1.00 89.88 111 GLY A CA 1
ATOM 926 C C . GLY A 1 111 ? -9.628 14.984 40.922 1.00 89.88 111 GLY A C 1
ATOM 927 O O . GLY A 1 111 ? -10.591 14.701 41.641 1.00 89.88 111 GLY A O 1
ATOM 928 N N . ILE A 1 112 ? -8.926 14.037 40.290 1.00 91.69 112 ILE A N 1
ATOM 929 C CA . ILE A 1 112 ? -9.129 12.603 40.538 1.00 91.69 112 ILE A CA 1
ATOM 930 C C . ILE A 1 112 ? -8.282 12.175 41.739 1.00 91.69 112 ILE A C 1
ATOM 932 O O . ILE A 1 112 ? -7.079 12.395 41.782 1.00 91.69 112 ILE A O 1
ATOM 936 N N . SER A 1 113 ? -8.907 11.531 42.720 1.00 90.56 113 SER A N 1
ATOM 937 C CA . SER A 1 113 ? -8.187 11.041 43.896 1.00 90.56 113 SER A CA 1
ATOM 938 C C . SER A 1 113 ? -7.187 9.939 43.528 1.00 90.56 113 SER A C 1
ATOM 940 O O . SER A 1 113 ? -7.499 9.056 42.729 1.00 90.56 113 SER A O 1
ATOM 942 N N . GLU A 1 114 ? -5.997 9.971 44.128 1.00 89.50 114 GLU A N 1
ATOM 943 C CA . GLU A 1 114 ? -4.898 9.041 43.829 1.00 89.50 114 GLU A CA 1
ATOM 944 C C . GLU A 1 114 ? -5.291 7.569 44.054 1.00 89.50 114 GLU A C 1
ATOM 946 O O . GLU A 1 114 ? -4.936 6.706 43.255 1.00 89.50 114 GLU A O 1
ATOM 951 N N . ASP A 1 115 ? -6.117 7.273 45.066 1.00 89.75 115 ASP A N 1
ATOM 952 C CA . ASP A 1 115 ? -6.629 5.921 45.353 1.00 89.75 115 ASP A CA 1
ATOM 953 C C . ASP A 1 115 ? -7.552 5.358 44.257 1.00 89.75 115 ASP A C 1
ATOM 955 O O . ASP A 1 115 ? -7.861 4.164 44.248 1.00 89.75 115 ASP A O 1
ATOM 959 N N . LYS A 1 116 ? -7.993 6.211 43.328 1.00 91.81 116 LYS A N 1
ATOM 960 C CA . LYS A 1 116 ? -8.846 5.851 42.192 1.00 91.81 116 LYS A CA 1
ATOM 961 C C . LYS A 1 116 ? -8.061 5.642 40.906 1.00 91.81 116 LYS A C 1
ATOM 963 O O . LYS A 1 116 ? -8.673 5.337 39.886 1.00 91.81 116 LYS A O 1
ATOM 968 N N . ILE A 1 117 ? -6.734 5.765 40.933 1.00 90.06 117 ILE A N 1
ATOM 969 C CA . ILE A 1 117 ? -5.874 5.574 39.765 1.00 90.06 117 ILE A CA 1
ATOM 970 C C . ILE A 1 117 ? -4.980 4.355 39.992 1.00 90.06 117 ILE A C 1
ATOM 972 O O . ILE A 1 117 ? -4.223 4.281 40.955 1.00 90.06 117 ILE A O 1
ATOM 976 N N . ILE A 1 118 ? -5.039 3.390 39.077 1.00 87.00 118 ILE A N 1
ATOM 977 C CA . ILE A 1 118 ? -4.217 2.178 39.118 1.00 87.00 118 ILE A CA 1
ATOM 978 C C . ILE A 1 118 ? -3.351 2.123 37.866 1.00 87.00 118 ILE A C 1
ATOM 980 O O . ILE A 1 118 ? -3.866 1.984 36.759 1.00 87.00 118 ILE A O 1
ATOM 984 N N . GLN A 1 119 ? -2.028 2.166 38.034 1.00 83.62 119 GLN A N 1
ATOM 985 C CA . GLN A 1 119 ? -1.090 1.924 36.939 1.00 83.62 119 GLN A CA 1
ATOM 986 C C . GLN A 1 119 ? -0.800 0.427 36.797 1.00 83.62 119 GLN A C 1
ATOM 988 O O . GLN A 1 119 ? -0.340 -0.223 37.737 1.00 83.62 119 GLN A O 1
ATOM 993 N N . LEU A 1 120 ? -1.071 -0.126 35.617 1.00 76.62 120 LEU A N 1
ATOM 994 C CA . LEU A 1 120 ? -0.835 -1.533 35.311 1.00 76.62 120 LEU A CA 1
ATOM 995 C C . LEU A 1 120 ? 0.581 -1.688 34.735 1.00 76.62 120 LEU A C 1
ATOM 997 O O . LEU A 1 120 ? 0.916 -1.089 33.717 1.00 76.62 120 LEU A O 1
ATOM 1001 N N . TYR A 1 121 ? 1.445 -2.467 35.397 1.00 58.97 121 TYR A N 1
ATOM 1002 C CA . TYR A 1 121 ? 2.823 -2.685 34.939 1.00 58.97 121 TYR A CA 1
ATOM 1003 C C . TYR A 1 121 ? 2.922 -3.872 33.960 1.00 58.97 121 TYR A C 1
ATOM 1005 O O . TYR A 1 121 ? 2.352 -4.934 34.230 1.00 58.97 121 TYR A O 1
ATOM 1013 N N . PRO A 1 122 ? 3.733 -3.770 32.886 1.00 50.84 122 PRO A N 1
ATOM 1014 C CA . PRO A 1 122 ? 3.841 -4.776 31.817 1.00 50.84 122 PRO A CA 1
ATOM 1015 C C . PRO A 1 122 ? 4.488 -6.118 32.229 1.00 50.84 122 PRO A C 1
ATOM 1017 O O . PRO A 1 122 ? 4.731 -6.974 31.384 1.00 50.84 122 PRO A O 1
ATOM 1020 N N . GLY A 1 123 ? 4.762 -6.337 33.520 1.00 41.66 123 GLY A N 1
ATOM 1021 C CA . GLY A 1 123 ? 5.398 -7.554 34.044 1.00 41.66 123 GLY A CA 1
ATOM 1022 C C . GLY A 1 123 ? 4.447 -8.699 34.420 1.00 41.66 123 GLY A C 1
ATOM 1023 O O . GLY A 1 123 ? 4.924 -9.786 34.729 1.00 41.66 123 GLY A O 1
ATOM 1024 N N . GLN A 1 124 ? 3.124 -8.489 34.410 1.00 42.59 124 GLN A N 1
ATOM 1025 C CA . GLN A 1 124 ? 2.131 -9.524 34.766 1.00 42.59 124 GLN A CA 1
ATOM 1026 C C . GLN A 1 124 ? 1.171 -9.900 33.628 1.00 42.59 124 GLN A C 1
ATOM 1028 O O . GLN A 1 124 ? 0.324 -10.775 33.800 1.00 42.59 124 GLN A O 1
ATOM 1033 N N . GLN A 1 125 ? 1.327 -9.304 32.445 1.00 42.25 125 GLN A N 1
ATOM 1034 C CA . GLN A 1 125 ? 0.603 -9.698 31.240 1.00 42.25 125 GLN A CA 1
ATOM 1035 C C . GLN A 1 125 ? 1.570 -9.750 30.052 1.00 42.25 125 GLN A C 1
ATOM 1037 O O . GLN A 1 125 ? 2.283 -8.778 29.807 1.00 42.25 125 GLN A O 1
ATOM 1042 N N . PRO A 1 126 ? 1.622 -10.869 29.308 1.00 33.09 126 PRO A N 1
ATOM 1043 C CA . PRO A 1 126 ? 2.542 -11.014 28.189 1.00 33.09 126 PRO A CA 1
ATOM 1044 C C . PRO A 1 126 ? 2.191 -9.999 27.098 1.00 33.09 126 PRO A C 1
ATOM 1046 O O . PRO A 1 126 ? 1.089 -10.046 26.562 1.00 33.09 126 PRO A O 1
ATOM 1049 N N . CYS A 1 127 ? 3.126 -9.089 26.798 1.00 36.19 127 CYS A N 1
ATOM 1050 C CA . CYS A 1 127 ? 3.172 -8.187 25.638 1.00 36.19 127 CYS A CA 1
ATOM 1051 C C . CYS A 1 127 ? 1.812 -7.897 24.970 1.00 36.19 127 CYS A C 1
ATOM 1053 O O . CYS A 1 127 ? 1.569 -8.290 23.827 1.00 36.19 127 CYS A O 1
ATOM 1055 N N . VAL A 1 128 ? 0.922 -7.189 25.673 1.00 40.41 128 VAL A N 1
ATOM 1056 C CA . VAL A 1 128 ? -0.379 -6.753 25.125 1.00 40.41 128 VAL A CA 1
ATOM 1057 C C . VAL A 1 128 ? -0.294 -5.370 24.452 1.00 40.41 128 VAL A C 1
ATOM 1059 O O . VAL A 1 128 ? -1.246 -4.934 23.811 1.00 40.41 128 VAL A O 1
ATOM 1062 N N . GLU A 1 129 ? 0.878 -4.729 24.503 1.00 35.88 129 GLU A N 1
ATOM 1063 C CA . GLU A 1 129 ? 1.169 -3.348 24.068 1.00 35.88 129 GLU A CA 1
ATOM 1064 C C . GLU A 1 129 ? 0.849 -3.056 22.582 1.00 35.88 129 GLU A C 1
ATOM 1066 O O . GLU A 1 129 ? 0.602 -1.916 22.203 1.00 35.88 129 GLU A O 1
ATOM 1071 N N . TYR A 1 130 ? 0.790 -4.091 21.734 1.00 38.62 130 TYR A N 1
ATOM 1072 C CA . TYR A 1 130 ? 0.359 -3.999 20.324 1.00 38.62 130 TYR A CA 1
ATOM 1073 C C . TYR A 1 130 ? -1.041 -4.589 20.064 1.00 38.62 130 TYR A C 1
ATOM 1075 O O . TYR A 1 130 ? -1.670 -4.321 19.036 1.00 38.62 130 TYR A O 1
ATOM 1083 N N . ILE A 1 131 ? -1.529 -5.424 20.984 1.00 38.62 131 ILE A N 1
ATOM 1084 C CA . ILE A 1 131 ? -2.728 -6.250 20.815 1.00 38.62 131 ILE A CA 1
ATOM 1085 C C . ILE A 1 131 ? -3.974 -5.520 21.322 1.00 38.62 131 ILE A C 1
ATOM 1087 O O . ILE A 1 131 ? -5.002 -5.613 20.660 1.00 38.62 131 ILE A O 1
ATOM 1091 N N . VAL A 1 132 ? -3.901 -4.759 22.426 1.00 42.47 132 VAL A N 1
ATOM 1092 C CA . VAL A 1 132 ? -5.080 -4.041 22.961 1.00 42.47 132 VAL A CA 1
ATOM 1093 C C . VAL A 1 132 ? -5.556 -2.949 21.998 1.00 42.47 132 VAL A C 1
ATOM 1095 O O . VAL A 1 132 ? -6.747 -2.874 21.711 1.00 42.47 132 VAL A O 1
ATOM 1098 N N . ASN A 1 133 ? -4.631 -2.175 21.424 1.00 53.31 133 ASN A N 1
ATOM 1099 C CA . ASN A 1 133 ? -4.941 -1.036 20.545 1.00 53.31 133 ASN A CA 1
ATOM 1100 C C . ASN A 1 133 ? -5.628 -1.481 19.251 1.00 53.31 133 ASN A C 1
ATOM 1102 O O . ASN A 1 133 ? -6.667 -0.958 18.858 1.00 53.31 133 ASN A O 1
ATOM 1106 N N . SER A 1 134 ? -5.069 -2.516 18.627 1.00 54.09 134 SER A N 1
ATOM 1107 C CA . SER A 1 134 ? -5.594 -3.095 17.395 1.00 54.09 134 SER A CA 1
ATOM 1108 C C . SER A 1 134 ? -6.899 -3.858 17.627 1.00 54.09 134 SER A C 1
ATOM 1110 O O . SER A 1 134 ? -7.799 -3.807 16.794 1.00 54.09 134 SER A O 1
ATOM 1112 N N . ARG A 1 135 ? -7.011 -4.571 18.760 1.00 57.94 135 ARG A N 1
ATOM 1113 C CA . ARG A 1 135 ? -8.213 -5.330 19.125 1.00 57.94 135 ARG A CA 1
ATOM 1114 C C . ARG A 1 135 ? -9.389 -4.404 19.421 1.00 57.94 135 ARG A C 1
ATOM 1116 O O . ARG A 1 135 ? -10.465 -4.699 18.928 1.00 57.94 135 ARG A O 1
ATOM 1123 N N . LYS A 1 136 ? -9.202 -3.304 20.158 1.00 61.50 136 LYS A N 1
ATOM 1124 C CA . LYS A 1 136 ? -10.307 -2.390 20.504 1.00 61.50 136 LYS A CA 1
ATOM 1125 C C . LYS A 1 136 ? -10.824 -1.610 19.299 1.00 61.50 136 LYS A C 1
ATOM 1127 O O . LYS A 1 136 ? -12.028 -1.554 19.104 1.00 61.50 136 LYS A O 1
ATOM 1132 N N . ILE A 1 137 ? -9.935 -1.10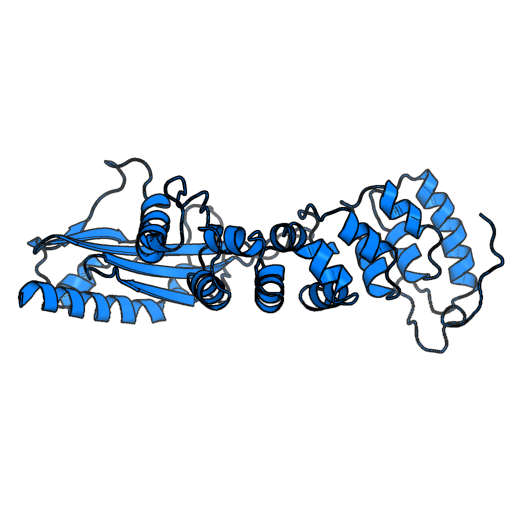0 18.441 1.00 61.09 137 ILE A N 1
ATOM 1133 C CA . ILE A 1 137 ? -10.334 -0.482 17.162 1.00 61.09 137 ILE A CA 1
ATOM 1134 C C . ILE A 1 137 ? -11.117 -1.490 16.306 1.00 61.09 137 ILE A C 1
ATOM 1136 O O . ILE A 1 137 ? -12.177 -1.184 15.778 1.00 61.09 137 ILE A O 1
ATOM 1140 N N . TYR A 1 138 ? -10.635 -2.730 16.235 1.00 65.75 138 TYR A N 1
ATOM 1141 C CA . TYR A 1 138 ? -11.322 -3.810 15.534 1.00 65.75 138 TYR A CA 1
ATOM 1142 C C . TYR A 1 138 ? -12.669 -4.211 16.178 1.00 65.75 138 TYR A C 1
ATOM 1144 O O . TYR A 1 138 ? -13.592 -4.615 15.475 1.00 65.75 138 TYR A O 1
ATOM 1152 N N . GLU A 1 139 ? -12.797 -4.126 17.505 1.00 67.88 139 GLU A N 1
ATOM 1153 C CA . GLU A 1 139 ? -14.033 -4.425 18.241 1.00 67.88 139 GLU A CA 1
ATOM 1154 C C . GLU A 1 139 ? -15.114 -3.357 18.040 1.00 67.88 139 GLU A C 1
ATOM 1156 O O . GLU A 1 139 ? -16.284 -3.723 17.953 1.00 67.88 139 GLU A O 1
ATOM 1161 N N . LEU A 1 140 ? -14.738 -2.079 17.918 1.00 66.94 140 LEU A N 1
ATOM 1162 C CA . LEU A 1 140 ? -15.674 -0.982 17.633 1.00 66.94 140 LEU A CA 1
ATOM 1163 C C . LEU A 1 140 ? -16.298 -1.128 16.240 1.00 66.94 140 LEU A C 1
ATOM 1165 O O . LEU A 1 140 ? -17.498 -0.965 16.069 1.00 66.94 140 LEU A O 1
ATOM 1169 N N . ASP A 1 141 ? -15.502 -1.548 15.261 1.00 76.62 141 ASP A N 1
ATOM 1170 C CA . ASP A 1 141 ? -15.938 -1.723 13.875 1.00 76.62 141 ASP A CA 1
ATOM 1171 C C . ASP A 1 141 ? -16.292 -3.187 13.542 1.00 76.62 141 ASP A C 1
ATOM 1173 O O . ASP A 1 141 ? -16.361 -3.582 12.374 1.00 76.62 141 ASP A O 1
ATOM 1177 N N . ARG A 1 142 ? -16.538 -4.026 14.565 1.00 79.00 142 ARG A N 1
ATOM 1178 C CA . ARG A 1 142 ? -16.747 -5.483 14.425 1.00 79.00 142 ARG A CA 1
ATOM 1179 C C . ARG A 1 142 ? -17.882 -5.840 13.470 1.00 79.00 142 ARG A C 1
ATOM 1181 O O . ARG A 1 142 ? -17.876 -6.919 12.877 1.00 79.00 142 ARG A O 1
ATOM 1188 N N . GLU A 1 143 ? -18.849 -4.943 13.304 1.00 84.44 143 GLU A N 1
ATOM 1189 C CA . GLU A 1 143 ? -19.965 -5.123 12.380 1.00 84.44 143 GLU A CA 1
ATOM 1190 C C . GLU A 1 143 ? -19.531 -5.284 10.915 1.00 84.44 143 GLU A C 1
ATOM 1192 O O . GLU A 1 143 ? -20.244 -5.949 10.162 1.00 84.44 143 GLU A O 1
ATOM 1197 N N . TYR A 1 144 ? -18.358 -4.777 10.522 1.00 87.81 144 TYR A N 1
ATOM 1198 C CA . TYR A 1 144 ? -17.843 -4.867 9.151 1.00 87.81 144 TYR A CA 1
ATOM 1199 C C . TYR A 1 144 ? -17.020 -6.133 8.880 1.00 87.81 144 TYR A C 1
ATOM 1201 O O . TYR A 1 144 ? -16.671 -6.404 7.729 1.00 87.81 144 TYR A O 1
ATOM 1209 N N . PHE A 1 145 ? -16.732 -6.939 9.906 1.00 89.00 145 PHE A N 1
ATOM 1210 C CA . PHE A 1 145 ? -15.845 -8.100 9.806 1.00 89.00 145 PHE A CA 1
ATOM 1211 C C . PHE A 1 145 ? -16.581 -9.430 10.012 1.00 89.00 145 PHE A C 1
ATOM 1213 O O . PHE A 1 145 ? -17.629 -9.508 10.656 1.00 89.00 145 PHE A O 1
ATOM 1220 N N . THR A 1 146 ? -16.044 -10.501 9.432 1.00 87.56 146 THR A N 1
ATOM 1221 C CA . THR A 1 146 ? -16.568 -11.866 9.609 1.00 87.56 146 THR A CA 1
ATOM 1222 C C . THR A 1 146 ? -16.253 -12.419 11.005 1.00 87.56 146 THR A C 1
ATOM 1224 O O . THR A 1 146 ? -15.467 -11.849 11.760 1.00 87.56 146 THR A O 1
ATOM 1227 N N . THR A 1 147 ? -16.863 -13.545 11.380 1.00 82.25 147 THR A N 1
ATOM 1228 C CA . THR A 1 147 ? -16.626 -14.181 12.690 1.00 82.25 147 THR A CA 1
ATOM 1229 C C . THR A 1 147 ? -15.204 -14.711 12.854 1.00 82.25 147 THR A C 1
ATOM 1231 O O . THR A 1 147 ? -14.676 -14.678 13.963 1.00 82.25 147 THR A O 1
ATOM 1234 N N . ASP A 1 148 ? -14.584 -15.144 11.755 1.00 82.38 148 ASP A N 1
ATOM 1235 C CA . ASP A 1 148 ? -13.239 -15.739 11.738 1.00 82.38 148 ASP A CA 1
ATOM 1236 C C . ASP A 1 148 ? -12.136 -14.677 11.610 1.00 82.38 148 ASP A C 1
ATOM 1238 O O . ASP A 1 148 ? -10.940 -14.969 11.656 1.00 82.38 148 ASP A O 1
ATOM 1242 N N . SER A 1 149 ? -12.543 -13.421 11.442 1.00 79.00 149 SER A N 1
ATOM 1243 C CA . SER A 1 149 ? -11.653 -12.284 11.306 1.00 79.00 149 SER A CA 1
ATOM 1244 C C . SER A 1 149 ? -10.952 -11.954 12.629 1.00 79.00 149 SER A C 1
ATOM 1246 O O . SER A 1 149 ? -11.511 -12.074 13.724 1.00 79.00 149 SER A O 1
ATOM 1248 N N . SER A 1 150 ? -9.706 -11.489 12.529 1.00 77.06 150 SER A N 1
ATOM 1249 C CA . SER A 1 150 ? -8.896 -11.067 13.673 1.00 77.06 150 SER A CA 1
ATOM 1250 C C . SER A 1 150 ? -8.260 -9.708 13.413 1.00 77.06 150 SER A C 1
ATOM 1252 O O . SER A 1 150 ? -8.050 -9.325 12.269 1.00 77.06 150 SER A O 1
ATOM 1254 N N . PHE A 1 151 ? -7.850 -8.995 14.459 1.00 68.44 151 PHE A N 1
ATOM 1255 C CA . PHE A 1 151 ? -7.213 -7.684 14.284 1.00 68.44 151 PHE A CA 1
ATOM 1256 C C . PHE A 1 151 ? -5.894 -7.723 13.479 1.00 68.44 151 PHE A C 1
ATOM 1258 O O . PHE A 1 151 ? -5.493 -6.703 12.930 1.00 68.44 151 PHE A O 1
ATOM 1265 N N . LYS A 1 152 ? -5.200 -8.874 13.410 1.00 67.81 152 LYS A N 1
ATOM 1266 C CA . LYS A 1 152 ? -3.983 -9.052 12.586 1.00 67.81 152 LYS A CA 1
ATOM 1267 C C . LYS A 1 152 ? -4.287 -9.481 11.152 1.00 67.81 152 LYS A C 1
ATOM 1269 O O . LYS A 1 152 ? -3.422 -9.381 10.293 1.00 67.81 152 LYS A O 1
ATOM 1274 N N . ASN A 1 153 ? -5.483 -10.011 10.925 1.00 75.81 153 ASN A N 1
ATOM 1275 C CA . ASN A 1 153 ? -5.949 -10.473 9.629 1.00 75.81 153 ASN A CA 1
ATOM 1276 C C . ASN A 1 153 ? -7.453 -10.179 9.519 1.00 75.81 153 ASN A C 1
ATOM 1278 O O . ASN A 1 153 ? -8.266 -11.081 9.759 1.00 75.81 153 ASN A O 1
ATOM 1282 N N . PRO A 1 154 ? -7.826 -8.907 9.292 1.00 82.44 154 PRO A N 1
ATOM 1283 C CA . PRO A 1 154 ? -9.216 -8.514 9.218 1.00 82.44 154 PRO A CA 1
ATOM 1284 C C . PRO A 1 154 ? -9.828 -9.035 7.919 1.00 82.44 154 PRO A C 1
ATOM 1286 O O . PRO A 1 154 ? -9.369 -8.719 6.826 1.00 82.44 154 PRO A O 1
ATOM 1289 N N . ILE A 1 155 ? -10.884 -9.828 8.045 1.00 88.12 155 ILE A N 1
ATOM 1290 C CA . ILE A 1 155 ? -11.642 -10.378 6.926 1.00 88.12 155 ILE A CA 1
ATOM 1291 C C . ILE A 1 155 ? -12.965 -9.623 6.875 1.00 88.12 155 ILE A C 1
ATOM 1293 O O . ILE A 1 155 ? -13.846 -9.834 7.715 1.00 88.12 155 ILE A O 1
ATOM 1297 N N . LEU A 1 156 ? -13.082 -8.728 5.896 1.00 91.75 156 LEU A N 1
ATOM 1298 C CA . LEU A 1 156 ? -14.279 -7.927 5.659 1.00 91.75 156 LEU A CA 1
ATOM 1299 C C . LEU A 1 156 ? -15.466 -8.817 5.279 1.00 91.75 156 LEU A C 1
ATOM 1301 O O . LEU A 1 156 ? -15.313 -9.810 4.565 1.00 91.75 156 LEU A O 1
ATOM 1305 N N . LYS A 1 157 ? -16.664 -8.454 5.743 1.00 92.81 157 LYS A N 1
ATOM 1306 C CA . LYS A 1 157 ? -17.901 -9.116 5.318 1.00 92.81 157 LYS A CA 1
ATOM 1307 C C . LYS A 1 157 ? -18.090 -8.981 3.805 1.00 92.81 157 LYS A C 1
ATOM 1309 O O . LYS A 1 157 ? -17.652 -7.993 3.215 1.00 92.81 157 LYS A O 1
ATOM 1314 N N . PRO A 1 158 ? -18.759 -9.940 3.151 1.00 89.75 158 PRO A N 1
ATOM 1315 C CA . PRO A 1 158 ? -19.146 -9.774 1.757 1.00 89.75 158 PRO A CA 1
ATOM 1316 C C . PRO A 1 158 ? -20.164 -8.631 1.604 1.00 89.75 158 PRO A C 1
ATOM 1318 O O . PRO A 1 158 ? -20.931 -8.349 2.523 1.00 89.75 158 PRO A O 1
ATOM 1321 N N . ASN A 1 159 ? -20.198 -8.021 0.419 1.00 88.69 159 ASN A N 1
ATOM 1322 C CA . ASN A 1 159 ? -21.145 -6.977 0.010 1.00 88.69 159 ASN A CA 1
ATOM 1323 C C . ASN A 1 159 ? -21.112 -5.663 0.815 1.00 88.69 159 ASN A C 1
ATOM 1325 O O . ASN A 1 159 ? -22.139 -4.995 0.920 1.00 88.69 159 ASN A O 1
ATOM 1329 N N . LEU A 1 160 ? -19.952 -5.263 1.343 1.00 92.38 160 LEU A N 1
ATOM 1330 C CA . LEU A 1 160 ? -19.784 -3.913 1.879 1.00 92.38 160 LEU A CA 1
ATOM 1331 C C . LEU A 1 160 ? -19.964 -2.879 0.765 1.00 92.38 160 LEU A C 1
ATOM 1333 O O . LEU A 1 160 ? -19.453 -3.023 -0.349 1.00 92.38 160 LEU A O 1
ATOM 1337 N N . THR A 1 161 ? -20.689 -1.818 1.086 1.00 92.56 161 THR A N 1
ATOM 1338 C CA . THR A 1 161 ? -20.918 -0.678 0.207 1.00 92.56 161 THR A CA 1
ATOM 1339 C C . THR A 1 161 ? -19.675 0.205 0.117 1.00 92.56 161 THR A C 1
ATOM 1341 O O . THR A 1 161 ? -18.839 0.255 1.021 1.00 92.56 161 THR A O 1
ATOM 1344 N N . ALA A 1 162 ? -19.587 1.001 -0.951 1.00 90.19 162 ALA A N 1
ATOM 1345 C CA . ALA A 1 162 ? -18.536 2.006 -1.106 1.00 90.19 162 ALA A CA 1
ATOM 1346 C C . ALA A 1 162 ? -18.438 2.955 0.105 1.00 90.19 162 ALA A C 1
ATOM 1348 O O . ALA A 1 162 ? -17.341 3.292 0.545 1.00 90.19 162 ALA A O 1
ATOM 1349 N N . ALA A 1 163 ? -19.578 3.366 0.670 1.00 89.62 163 ALA A N 1
ATOM 1350 C CA . ALA A 1 163 ? -19.617 4.259 1.824 1.00 89.62 163 ALA A CA 1
ATOM 1351 C C . ALA A 1 163 ? -19.021 3.612 3.084 1.00 89.62 163 ALA A C 1
ATOM 1353 O O . ALA A 1 163 ? -18.323 4.281 3.846 1.00 89.62 163 ALA A O 1
ATOM 1354 N N . GLU A 1 164 ? -19.264 2.319 3.293 1.00 91.62 164 GLU A N 1
ATOM 1355 C CA . GLU A 1 164 ? -18.690 1.561 4.409 1.00 91.62 164 GLU A CA 1
ATOM 1356 C C . GLU A 1 164 ? -17.183 1.377 4.232 1.00 91.62 164 GLU A C 1
ATOM 1358 O O . GLU A 1 164 ? -16.427 1.642 5.163 1.00 91.62 164 GLU A O 1
ATOM 1363 N N . LEU A 1 165 ? -16.718 1.056 3.021 1.00 92.25 165 LEU A N 1
ATOM 1364 C CA . LEU A 1 165 ? -15.282 0.987 2.729 1.00 92.25 165 LEU A CA 1
ATOM 1365 C C . LEU A 1 165 ? -14.585 2.339 2.971 1.00 92.25 165 LEU A C 1
ATOM 1367 O O . LEU A 1 165 ? -13.508 2.376 3.561 1.00 92.25 165 LEU A O 1
ATOM 1371 N N . ILE A 1 166 ? -15.218 3.465 2.613 1.00 87.56 166 ILE A N 1
ATOM 1372 C CA . ILE A 1 166 ? -14.692 4.808 2.925 1.00 87.56 166 ILE A CA 1
ATOM 1373 C C . ILE A 1 166 ? -14.583 5.012 4.436 1.00 87.56 166 ILE A C 1
ATOM 1375 O O . ILE A 1 166 ? -13.561 5.516 4.903 1.00 87.56 166 ILE A O 1
ATOM 1379 N N . LYS A 1 167 ? -15.606 4.639 5.215 1.00 85.44 167 LYS A N 1
ATOM 1380 C CA . LYS A 1 167 ? -15.538 4.727 6.683 1.00 85.44 167 LYS A CA 1
ATOM 1381 C C . LYS A 1 167 ? -14.364 3.911 7.219 1.00 85.44 167 LYS A C 1
ATOM 1383 O O . LYS A 1 167 ? -13.577 4.450 7.990 1.00 85.44 167 LYS A O 1
ATOM 1388 N N . LEU A 1 168 ? -14.189 2.682 6.732 1.00 85.81 168 LEU A N 1
ATOM 1389 C CA . LEU A 1 168 ? -13.091 1.810 7.143 1.00 85.81 168 LEU A CA 1
ATOM 1390 C C . LEU A 1 168 ? -11.713 2.428 6.865 1.00 85.81 168 LEU A C 1
ATOM 1392 O O . LEU A 1 168 ? -10.833 2.366 7.720 1.00 85.81 168 LEU A O 1
ATOM 1396 N N . THR A 1 169 ? -11.529 3.116 5.731 1.00 81.06 169 THR A N 1
ATOM 1397 C CA . THR A 1 169 ? -10.249 3.801 5.454 1.00 81.06 169 THR A CA 1
ATOM 1398 C C . THR A 1 169 ? -9.936 4.953 6.414 1.00 81.06 169 THR A C 1
ATOM 1400 O O . THR A 1 169 ? -8.768 5.280 6.638 1.00 81.06 169 THR A O 1
ATOM 1403 N N . LYS A 1 170 ? -10.959 5.564 7.029 1.00 78.75 170 LYS A N 1
ATOM 1404 C CA . LYS A 1 170 ? -10.790 6.655 8.006 1.00 78.75 170 LYS A CA 1
ATOM 1405 C C . LYS A 1 170 ? -10.339 6.170 9.379 1.00 78.75 170 LYS A C 1
ATOM 1407 O O . LYS A 1 170 ? -9.801 6.973 10.133 1.00 78.75 170 LYS A O 1
ATOM 1412 N N . ILE A 1 171 ? -10.499 4.880 9.677 1.00 70.75 171 ILE A N 1
ATOM 1413 C CA . ILE A 1 171 ? -9.984 4.253 10.904 1.00 70.75 171 ILE A CA 1
ATOM 1414 C C . ILE A 1 171 ? -8.445 4.303 10.931 1.00 70.75 171 ILE A C 1
ATOM 1416 O O . ILE A 1 171 ? -7.837 4.220 11.995 1.00 70.75 171 ILE A O 1
ATOM 1420 N N . ARG A 1 172 ? -7.801 4.475 9.760 1.00 63.84 172 ARG A N 1
ATOM 1421 C CA . ARG A 1 172 ? -6.339 4.590 9.600 1.00 63.84 172 ARG A CA 1
ATOM 1422 C C . ARG A 1 172 ? -5.576 3.426 10.235 1.00 63.84 172 ARG A C 1
ATOM 1424 O O . ARG A 1 172 ? -4.456 3.584 10.708 1.00 63.84 172 ARG A O 1
ATOM 1431 N N . PHE A 1 173 ? -6.175 2.237 10.222 1.00 73.94 173 PHE A N 1
ATOM 1432 C CA . PHE A 1 173 ? -5.538 1.027 10.719 1.00 73.94 173 PHE A CA 1
ATOM 1433 C C . PHE A 1 173 ? -4.965 0.211 9.564 1.00 73.94 173 PHE A C 1
ATOM 1435 O O . PHE A 1 173 ? -5.690 -0.179 8.645 1.00 73.94 173 PHE A O 1
ATOM 1442 N N . ARG A 1 174 ? -3.655 -0.067 9.622 1.00 73.38 174 ARG A N 1
ATOM 1443 C CA . ARG A 1 174 ? -2.900 -0.676 8.513 1.00 73.38 174 ARG A CA 1
ATOM 1444 C C . ARG A 1 174 ? -3.554 -1.949 7.977 1.00 73.38 174 ARG A C 1
ATOM 1446 O O . ARG A 1 174 ? -3.739 -2.067 6.771 1.00 73.38 174 ARG A O 1
ATOM 1453 N N . PHE A 1 175 ? -3.926 -2.884 8.852 1.00 80.75 175 PHE A N 1
ATOM 1454 C CA . PHE A 1 175 ? -4.505 -4.155 8.412 1.00 80.75 175 PHE A CA 1
ATOM 1455 C C . PHE A 1 175 ? -5.902 -3.988 7.802 1.00 80.75 175 PHE A C 1
ATOM 1457 O O . PHE A 1 175 ? -6.228 -4.695 6.854 1.00 80.75 175 PHE A O 1
ATOM 1464 N N . ILE A 1 176 ? -6.705 -3.032 8.285 1.00 85.00 176 ILE A N 1
ATOM 1465 C CA . ILE A 1 176 ? -8.004 -2.711 7.673 1.00 85.00 176 ILE A CA 1
ATOM 1466 C C . ILE A 1 176 ? -7.794 -2.100 6.289 1.00 85.00 176 ILE A C 1
ATOM 1468 O O . ILE A 1 176 ? -8.446 -2.527 5.344 1.00 85.00 176 ILE A O 1
ATOM 1472 N N . ASN A 1 177 ? -6.853 -1.167 6.136 1.00 87.88 177 ASN A N 1
ATOM 1473 C CA . ASN A 1 177 ? -6.552 -0.567 4.835 1.00 87.88 177 ASN A CA 1
ATOM 1474 C C . ASN A 1 177 ? -6.036 -1.598 3.824 1.00 87.88 177 ASN A C 1
ATOM 1476 O O . ASN A 1 177 ? -6.429 -1.538 2.665 1.00 87.88 177 ASN A O 1
ATOM 1480 N N . ILE A 1 178 ? -5.234 -2.573 4.262 1.00 86.56 178 ILE A N 1
ATOM 1481 C CA . ILE A 1 178 ? -4.837 -3.725 3.438 1.00 86.56 178 ILE A CA 1
ATOM 1482 C C . ILE A 1 178 ? -6.070 -4.537 3.018 1.00 86.56 178 ILE A C 1
ATOM 1484 O O . ILE A 1 178 ? -6.245 -4.814 1.833 1.00 86.56 178 ILE A O 1
ATOM 1488 N N . ALA A 1 179 ? -6.960 -4.866 3.959 1.00 91.25 179 ALA A N 1
ATOM 1489 C CA . ALA A 1 179 ? -8.170 -5.623 3.652 1.00 91.25 179 ALA A CA 1
ATOM 1490 C C . ALA A 1 179 ? -9.106 -4.871 2.693 1.00 91.25 179 ALA A C 1
ATOM 1492 O O . ALA A 1 179 ? -9.652 -5.478 1.777 1.00 91.25 179 ALA A O 1
ATOM 1493 N N . VAL A 1 180 ? -9.248 -3.550 2.851 1.00 94.62 180 VAL A N 1
ATOM 1494 C CA . VAL A 1 180 ? -9.989 -2.692 1.915 1.00 94.62 180 VAL A CA 1
ATOM 1495 C C . VAL A 1 180 ? -9.286 -2.653 0.555 1.00 94.62 180 VAL A C 1
ATOM 1497 O O . VAL A 1 180 ? -9.945 -2.809 -0.468 1.00 94.62 180 VAL A O 1
ATOM 1500 N N . ALA A 1 181 ? -7.960 -2.505 0.508 1.00 95.06 181 ALA A N 1
ATOM 1501 C CA . ALA A 1 181 ? -7.200 -2.487 -0.742 1.00 95.06 181 ALA A CA 1
ATOM 1502 C C . ALA A 1 181 ? -7.350 -3.784 -1.546 1.00 95.06 181 ALA A C 1
ATOM 1504 O O . ALA A 1 181 ? -7.298 -3.726 -2.766 1.00 95.06 181 ALA A O 1
ATOM 1505 N N . GLN A 1 182 ? -7.582 -4.922 -0.888 1.00 94.75 182 GLN A N 1
ATOM 1506 C CA . GLN A 1 182 ? -7.752 -6.236 -1.523 1.00 94.75 182 GLN A CA 1
ATOM 1507 C C . GLN A 1 182 ? -9.220 -6.653 -1.706 1.00 94.75 182 GLN A C 1
ATOM 1509 O O . GLN A 1 182 ? -9.498 -7.739 -2.216 1.00 94.75 182 GLN A O 1
ATOM 1514 N N . TYR A 1 183 ? -10.173 -5.820 -1.286 1.00 95.75 183 TYR A N 1
ATOM 1515 C CA . TYR A 1 183 ? -11.585 -6.171 -1.332 1.00 95.75 183 TYR A CA 1
ATOM 1516 C C . TYR A 1 183 ? -12.137 -6.093 -2.774 1.00 95.75 183 TYR A C 1
ATOM 1518 O O . TYR A 1 183 ? -11.942 -5.068 -3.431 1.00 95.75 183 TYR A O 1
ATOM 1526 N N . PRO A 1 184 ? -12.855 -7.119 -3.286 1.00 93.25 184 PRO A N 1
ATOM 1527 C CA . PRO A 1 184 ? -13.200 -7.233 -4.713 1.00 93.25 184 PRO A CA 1
ATOM 1528 C C . PRO A 1 184 ? -14.016 -6.087 -5.318 1.00 93.25 184 PRO A C 1
ATOM 1530 O O . PRO A 1 184 ? -14.028 -5.929 -6.529 1.00 93.25 184 PRO A O 1
ATOM 1533 N N . ASN A 1 185 ? -14.727 -5.313 -4.497 1.00 88.75 185 ASN A N 1
ATOM 1534 C CA . ASN A 1 185 ? -15.589 -4.220 -4.955 1.00 88.75 185 ASN A CA 1
ATOM 1535 C C . ASN A 1 185 ? -15.091 -2.851 -4.481 1.00 88.75 185 ASN A C 1
ATOM 1537 O O . ASN A 1 185 ? -15.885 -1.917 -4.355 1.00 88.75 185 ASN A O 1
ATOM 1541 N N . THR A 1 186 ? -13.801 -2.723 -4.158 1.00 96.06 186 THR A N 1
ATOM 1542 C CA . THR A 1 186 ? -13.253 -1.443 -3.703 1.00 96.06 186 THR A CA 1
ATOM 1543 C C . THR A 1 186 ? -13.297 -0.412 -4.827 1.00 96.06 186 THR A C 1
ATOM 1545 O O . THR A 1 186 ? -12.696 -0.629 -5.879 1.00 96.06 186 THR A O 1
ATOM 1548 N N . PRO A 1 187 ? -13.983 0.727 -4.621 1.00 94.88 187 PRO A N 1
ATOM 1549 C CA . PRO A 1 187 ? -14.099 1.768 -5.630 1.00 94.88 187 PRO A CA 1
ATOM 1550 C C . PRO A 1 187 ? -12.738 2.304 -6.111 1.00 94.88 187 PRO A C 1
ATOM 1552 O O . PRO A 1 187 ? -11.826 2.476 -5.292 1.00 94.88 187 PRO A O 1
ATOM 1555 N N . PRO A 1 188 ? -12.608 2.686 -7.397 1.00 95.75 188 PRO A N 1
ATOM 1556 C CA . PRO A 1 188 ? -11.351 3.174 -7.972 1.00 95.75 188 PRO A CA 1
ATOM 1557 C C . PRO A 1 188 ? -10.729 4.357 -7.226 1.00 95.75 188 PRO A C 1
ATOM 1559 O O . PRO A 1 188 ? -9.512 4.437 -7.087 1.00 95.75 188 PRO A O 1
ATOM 1562 N N . ASN A 1 189 ? -11.544 5.285 -6.719 1.00 94.50 189 ASN A N 1
ATOM 1563 C CA . ASN A 1 189 ? -11.057 6.436 -5.955 1.00 94.50 189 ASN A CA 1
ATOM 1564 C C . ASN A 1 189 ? -10.437 6.026 -4.609 1.00 94.50 189 ASN A C 1
ATOM 1566 O O . ASN A 1 189 ? -9.465 6.646 -4.185 1.00 94.50 189 ASN A O 1
ATOM 1570 N N . ILE A 1 190 ? -10.959 4.976 -3.965 1.00 94.75 190 ILE A N 1
ATOM 1571 C CA . ILE A 1 190 ? -10.374 4.427 -2.736 1.00 94.75 190 ILE A CA 1
ATOM 1572 C C . ILE A 1 190 ? -9.069 3.696 -3.062 1.00 94.75 190 ILE A C 1
ATOM 1574 O O . ILE A 1 190 ? -8.075 3.907 -2.375 1.00 94.75 190 ILE A O 1
ATOM 1578 N N . LEU A 1 191 ? -9.034 2.895 -4.133 1.00 97.12 191 LEU A N 1
ATOM 1579 C CA . LEU A 1 191 ? -7.803 2.225 -4.574 1.00 97.12 191 LEU A CA 1
ATOM 1580 C C . LEU A 1 191 ? -6.685 3.229 -4.869 1.00 97.12 191 LEU A C 1
ATOM 1582 O O . LEU A 1 191 ? -5.576 3.069 -4.370 1.00 97.12 191 LEU A O 1
ATOM 1586 N N . LYS A 1 192 ? -6.994 4.310 -5.592 1.00 95.06 192 LYS A N 1
ATOM 1587 C CA . LYS A 1 192 ? -6.067 5.426 -5.838 1.00 95.06 192 LYS A CA 1
ATOM 1588 C C . LYS A 1 192 ? -5.548 6.049 -4.543 1.00 95.06 192 LYS A C 1
ATOM 1590 O O . LYS A 1 192 ? -4.351 6.280 -4.416 1.00 95.06 192 LYS A O 1
ATOM 1595 N N . GLN A 1 193 ? -6.432 6.293 -3.575 1.00 90.69 193 GLN A N 1
ATOM 1596 C CA . GLN A 1 193 ? -6.043 6.829 -2.269 1.00 90.69 193 GLN A CA 1
ATOM 1597 C C . GLN A 1 193 ? -5.093 5.879 -1.522 1.00 90.69 193 GLN A C 1
ATOM 1599 O O . GLN A 1 193 ? -4.126 6.336 -0.920 1.00 90.69 193 GLN A O 1
ATOM 1604 N N . LEU A 1 194 ? -5.360 4.571 -1.564 1.00 88.56 194 LEU A N 1
ATOM 1605 C CA . LEU A 1 194 ? -4.568 3.555 -0.865 1.00 88.56 194 LEU A CA 1
ATOM 1606 C C . LEU A 1 194 ? -3.258 3.208 -1.582 1.00 88.56 194 LEU A C 1
ATOM 1608 O O . LEU A 1 194 ? -2.331 2.727 -0.937 1.00 88.56 194 LEU A O 1
ATOM 1612 N N . PHE A 1 195 ? -3.152 3.466 -2.887 1.00 93.12 195 PHE A N 1
ATOM 1613 C CA . PHE A 1 195 ? -2.011 3.063 -3.711 1.00 93.12 195 PHE A CA 1
ATOM 1614 C C . PHE A 1 195 ? -0.671 3.616 -3.220 1.00 93.12 195 PHE A C 1
ATOM 1616 O O . PHE A 1 195 ? 0.340 2.922 -3.288 1.00 93.12 195 PHE A O 1
ATOM 1623 N N . LYS A 1 196 ? -0.664 4.840 -2.681 1.00 84.12 196 LYS A N 1
ATOM 1624 C CA . LYS A 1 196 ? 0.547 5.475 -2.147 1.00 84.12 196 LYS A CA 1
ATOM 1625 C C . LYS A 1 196 ? 1.195 4.653 -1.025 1.00 84.12 196 LYS A C 1
ATOM 1627 O O . LYS A 1 196 ? 2.419 4.528 -0.978 1.00 84.12 196 LYS A O 1
ATOM 1632 N N . ASP A 1 197 ? 0.362 4.083 -0.156 1.00 81.06 197 ASP A N 1
ATOM 1633 C CA . ASP A 1 197 ? 0.790 3.381 1.056 1.00 81.06 197 ASP A CA 1
ATOM 1634 C C . ASP A 1 197 ? 0.808 1.849 0.882 1.00 81.06 197 ASP A C 1
ATOM 1636 O O . ASP A 1 197 ? 1.583 1.157 1.548 1.00 81.06 197 ASP A O 1
ATOM 1640 N N . PHE A 1 198 ? -0.034 1.320 -0.014 1.00 88.25 198 PHE A N 1
ATOM 1641 C CA . PHE A 1 198 ? -0.279 -0.114 -0.229 1.00 88.25 198 PHE A CA 1
ATOM 1642 C C . PHE A 1 198 ? -0.303 -0.492 -1.723 1.00 88.25 198 PHE A C 1
ATOM 1644 O O . PHE A 1 198 ? -1.289 -1.052 -2.215 1.00 88.25 198 PHE A O 1
ATOM 1651 N N . PRO A 1 199 ? 0.753 -0.175 -2.496 1.00 91.31 199 PRO A N 1
ATOM 1652 C CA . PRO A 1 199 ? 0.740 -0.359 -3.946 1.00 91.31 199 PRO A CA 1
ATOM 1653 C C . PRO A 1 199 ? 0.607 -1.828 -4.352 1.00 91.31 199 PRO A C 1
ATOM 1655 O O . PRO A 1 199 ? -0.083 -2.145 -5.317 1.00 91.31 199 PRO A O 1
ATOM 1658 N N . VAL A 1 200 ? 1.243 -2.742 -3.614 1.00 91.88 200 VAL A N 1
ATOM 1659 C CA . VAL A 1 200 ? 1.208 -4.179 -3.919 1.00 91.88 200 VAL A CA 1
ATOM 1660 C C . VAL A 1 200 ? -0.183 -4.745 -3.655 1.00 91.88 200 VAL A C 1
ATOM 1662 O O . VAL A 1 200 ? -0.685 -5.538 -4.445 1.00 91.88 200 VAL A O 1
ATOM 1665 N N . GLU A 1 201 ? -0.825 -4.341 -2.565 1.00 95.06 201 GLU A N 1
ATOM 1666 C CA . GLU A 1 201 ? -2.170 -4.775 -2.207 1.00 95.06 201 GLU A CA 1
ATOM 1667 C C . GLU A 1 201 ? -3.208 -4.253 -3.202 1.00 95.06 201 GLU A C 1
ATOM 1669 O O . GLU A 1 201 ? -4.052 -5.027 -3.646 1.00 95.06 201 GLU A O 1
ATOM 1674 N N . VAL A 1 202 ? -3.101 -2.981 -3.606 1.00 97.19 202 VAL A N 1
ATOM 1675 C CA . VAL A 1 202 ? -3.975 -2.377 -4.624 1.00 97.19 202 VAL A CA 1
ATOM 1676 C C . VAL A 1 202 ? -3.804 -3.063 -5.979 1.00 97.19 202 VAL A C 1
ATOM 1678 O O . VAL A 1 202 ? -4.796 -3.446 -6.590 1.00 97.19 202 VAL A O 1
ATOM 1681 N N . LEU A 1 203 ? -2.566 -3.284 -6.437 1.00 96.94 203 LEU A N 1
ATOM 1682 C CA . LEU A 1 203 ? -2.310 -3.960 -7.717 1.00 96.94 203 LEU A CA 1
ATOM 1683 C C . LEU A 1 203 ? -2.730 -5.439 -7.705 1.00 96.94 203 LEU A C 1
ATOM 1685 O O . LEU A 1 203 ? -2.931 -6.023 -8.765 1.00 96.94 203 LEU A O 1
ATOM 1689 N N . ASN A 1 204 ? -2.877 -6.058 -6.536 1.00 96.38 204 ASN A N 1
ATOM 1690 C CA . ASN A 1 204 ? -3.406 -7.416 -6.412 1.00 96.38 204 ASN A CA 1
ATOM 1691 C C . ASN A 1 204 ? -4.915 -7.445 -6.114 1.00 96.38 204 ASN A C 1
ATOM 1693 O O . ASN A 1 204 ? -5.443 -8.509 -5.786 1.00 96.38 204 ASN A O 1
ATOM 1697 N N . ASN A 1 205 ? -5.622 -6.311 -6.200 1.00 97.56 205 ASN A N 1
ATOM 1698 C CA . ASN A 1 205 ? -7.067 -6.303 -6.007 1.00 97.56 205 ASN A CA 1
ATOM 1699 C C . ASN A 1 205 ? -7.761 -7.133 -7.112 1.00 97.56 205 ASN A C 1
ATOM 1701 O O . ASN A 1 205 ? -7.470 -6.932 -8.293 1.00 97.56 205 ASN A O 1
ATOM 1705 N N . PRO A 1 206 ? -8.720 -8.018 -6.773 1.00 95.88 206 PRO A N 1
ATOM 1706 C CA . PRO A 1 206 ? -9.461 -8.813 -7.758 1.00 95.88 206 PRO A CA 1
ATOM 1707 C C . PRO A 1 206 ? -10.188 -8.006 -8.845 1.00 95.88 206 PRO A C 1
ATOM 1709 O O . PRO A 1 206 ? -10.481 -8.540 -9.910 1.00 95.88 206 PRO A O 1
ATOM 1712 N N . ILE A 1 207 ? -10.492 -6.731 -8.591 1.00 95.62 207 ILE A N 1
ATOM 1713 C CA . ILE A 1 207 ? -11.169 -5.846 -9.542 1.00 95.62 207 ILE A CA 1
ATOM 1714 C C . ILE A 1 207 ? -10.234 -5.301 -10.630 1.00 95.62 207 ILE A C 1
ATOM 1716 O O . ILE A 1 207 ? -10.720 -4.741 -11.610 1.00 95.62 207 ILE A O 1
ATOM 1720 N N . MET A 1 208 ? -8.910 -5.431 -10.472 1.00 96.00 208 MET A N 1
ATOM 1721 C CA . MET A 1 208 ? -7.931 -4.755 -11.331 1.00 96.00 208 MET A CA 1
ATOM 1722 C C . MET A 1 208 ? -8.133 -5.060 -12.814 1.00 96.00 208 MET A C 1
ATOM 1724 O O . MET A 1 208 ? -8.140 -4.131 -13.617 1.00 96.00 208 MET A O 1
ATOM 1728 N N . ASP A 1 209 ? -8.371 -6.323 -13.171 1.00 94.94 209 ASP A N 1
ATOM 1729 C CA . ASP A 1 209 ? -8.590 -6.721 -14.564 1.00 94.94 209 ASP A CA 1
ATOM 1730 C C . ASP A 1 209 ? -9.801 -6.000 -15.174 1.00 94.94 209 ASP A C 1
ATOM 1732 O O . ASP A 1 209 ? -9.728 -5.484 -16.289 1.00 94.94 209 ASP A O 1
ATOM 1736 N N . LEU A 1 210 ? -10.902 -5.897 -14.422 1.00 95.94 210 LEU A N 1
ATOM 1737 C CA . LEU A 1 210 ? -12.108 -5.195 -14.864 1.00 95.94 210 LEU A CA 1
ATOM 1738 C C . LEU A 1 210 ? -11.880 -3.682 -14.964 1.00 95.94 210 LEU A C 1
ATOM 1740 O O . LEU A 1 210 ? -12.318 -3.072 -15.936 1.00 95.94 210 LEU A O 1
ATOM 1744 N N . LEU A 1 211 ? -11.158 -3.082 -14.011 1.00 95.81 211 LEU A N 1
ATOM 1745 C CA . LEU A 1 211 ? -10.859 -1.646 -14.039 1.00 95.81 211 LEU A CA 1
ATOM 1746 C C . LEU A 1 211 ? -9.949 -1.256 -15.197 1.00 95.81 211 LEU A C 1
ATOM 1748 O O . LEU A 1 211 ? -10.151 -0.202 -15.791 1.00 95.81 211 LEU A O 1
ATOM 1752 N N . ILE A 1 212 ? -8.961 -2.087 -15.527 1.00 95.50 212 ILE A N 1
ATOM 1753 C CA . ILE A 1 212 ? -8.061 -1.842 -16.659 1.00 95.50 212 ILE A CA 1
ATOM 1754 C C . ILE A 1 212 ? -8.825 -1.971 -17.985 1.00 95.50 212 ILE A C 1
ATOM 1756 O O . ILE A 1 212 ? -8.558 -1.216 -18.920 1.00 95.50 212 ILE A O 1
ATOM 1760 N N . LEU A 1 213 ? -9.795 -2.890 -18.067 1.00 95.75 213 LEU A N 1
ATOM 1761 C CA . LEU A 1 213 ? -10.679 -3.024 -19.229 1.00 95.75 213 LEU A CA 1
ATOM 1762 C C . LEU A 1 213 ? -11.639 -1.836 -19.374 1.00 95.75 213 LEU A C 1
ATOM 1764 O O . LEU A 1 213 ? -11.858 -1.368 -20.489 1.00 95.75 213 LEU A O 1
ATOM 1768 N N . GLU A 1 214 ? -12.210 -1.354 -18.269 1.00 96.88 214 GLU A N 1
ATOM 1769 C CA . GLU A 1 214 ? -13.122 -0.203 -18.260 1.00 96.88 214 GLU A CA 1
ATOM 1770 C C . GLU A 1 214 ? -12.381 1.120 -18.520 1.00 96.88 214 GLU A C 1
ATOM 1772 O O . GLU A 1 214 ? -12.859 1.968 -19.274 1.00 96.88 214 GLU A O 1
ATOM 1777 N N . ASN A 1 215 ? -11.197 1.288 -17.926 1.00 96.00 215 ASN A N 1
ATOM 1778 C CA . ASN A 1 215 ? -10.336 2.455 -18.073 1.00 96.00 215 ASN A CA 1
ATOM 1779 C C . ASN A 1 215 ? -8.890 2.030 -18.371 1.00 96.00 215 ASN A C 1
ATOM 1781 O O . ASN A 1 215 ? -8.088 1.778 -17.467 1.00 96.00 215 ASN A O 1
ATOM 1785 N N . SER A 1 216 ? -8.515 2.072 -19.650 1.00 92.56 216 SER A N 1
ATOM 1786 C CA . SER A 1 216 ? -7.161 1.730 -20.107 1.00 92.56 216 SER A CA 1
ATOM 1787 C C . SER A 1 216 ? -6.058 2.630 -19.533 1.00 92.56 216 SER A C 1
ATOM 1789 O O . SER A 1 216 ? -4.888 2.251 -19.550 1.00 92.56 216 SER A O 1
ATOM 1791 N N . ASN A 1 217 ? -6.405 3.818 -19.024 1.00 95.00 217 ASN A N 1
ATOM 1792 C CA . ASN A 1 217 ? -5.457 4.750 -18.413 1.00 95.00 217 ASN A CA 1
ATOM 1793 C C . ASN A 1 217 ? -5.310 4.545 -16.902 1.00 95.00 217 ASN A C 1
ATOM 1795 O O . ASN A 1 217 ? -4.490 5.220 -16.285 1.00 95.00 217 ASN A O 1
ATOM 1799 N N . PHE A 1 218 ? -6.046 3.614 -16.288 1.00 96.75 218 PHE A N 1
ATOM 1800 C CA . PHE A 1 218 ? -6.046 3.451 -14.833 1.00 96.75 218 PHE A CA 1
ATOM 1801 C C . PHE A 1 218 ? -4.643 3.191 -14.260 1.00 96.75 218 PHE A C 1
ATOM 1803 O O . PHE A 1 218 ? -4.272 3.779 -13.249 1.00 96.75 218 PHE A O 1
ATOM 1810 N N . LEU A 1 219 ? -3.816 2.383 -14.934 1.00 97.06 219 LEU A N 1
ATOM 1811 C CA . LEU A 1 219 ? -2.429 2.148 -14.508 1.00 97.06 219 LEU A CA 1
ATOM 1812 C C . LEU A 1 219 ? -1.553 3.404 -14.603 1.00 97.06 219 LEU A C 1
ATOM 1814 O O . LEU A 1 219 ? -0.685 3.601 -13.755 1.00 97.06 219 LEU A O 1
ATOM 1818 N N . GLN A 1 220 ? -1.809 4.269 -15.590 1.00 95.75 220 GLN A N 1
ATOM 1819 C CA . GLN A 1 220 ? -1.133 5.562 -15.692 1.00 95.75 220 GLN A CA 1
ATOM 1820 C C . GLN A 1 220 ? -1.556 6.478 -14.544 1.00 95.75 220 GLN A C 1
ATOM 1822 O O . GLN A 1 220 ? -0.702 7.068 -13.901 1.00 95.75 220 GLN A O 1
ATOM 1827 N N . GLU A 1 221 ? -2.849 6.526 -14.222 1.00 96.44 221 GLU A N 1
ATOM 1828 C CA . GLU A 1 221 ? -3.358 7.315 -13.097 1.00 96.44 221 GLU A CA 1
ATOM 1829 C C . GLU A 1 221 ? -2.757 6.861 -11.756 1.00 96.44 221 GLU A C 1
ATOM 1831 O O . GLU A 1 221 ? -2.456 7.696 -10.906 1.00 96.44 221 GLU A O 1
ATOM 1836 N N . LEU A 1 222 ? -2.556 5.552 -11.558 1.00 96.50 222 LEU A N 1
ATOM 1837 C CA . LEU A 1 222 ? -1.843 5.029 -10.388 1.00 96.50 222 LEU A CA 1
ATOM 1838 C C . LEU A 1 222 ? -0.373 5.463 -10.387 1.00 96.50 222 LEU A C 1
ATOM 1840 O O . LEU A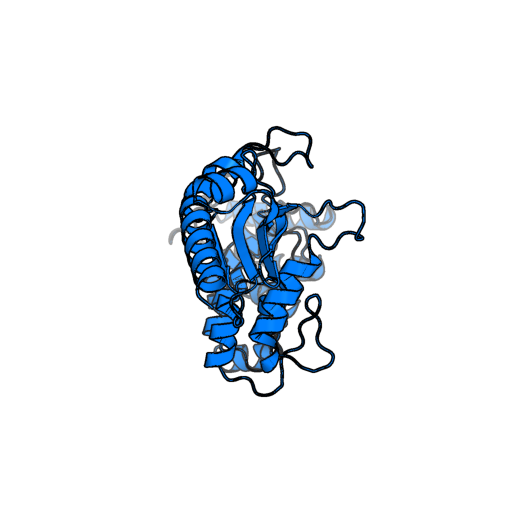 1 222 ? 0.129 5.934 -9.368 1.00 96.50 222 LEU A O 1
ATOM 1844 N N . PHE A 1 223 ? 0.313 5.347 -11.525 1.00 94.94 223 PHE A N 1
ATOM 1845 C CA . PHE A 1 223 ? 1.694 5.808 -11.650 1.00 94.94 223 PHE A CA 1
ATOM 1846 C C . PHE A 1 223 ? 1.829 7.311 -11.376 1.00 94.94 223 PHE A C 1
ATOM 1848 O O . PHE A 1 223 ? 2.753 7.712 -10.683 1.00 94.94 223 PHE A O 1
ATOM 1855 N N . ASP A 1 224 ? 0.893 8.138 -11.836 1.00 93.31 224 ASP A N 1
ATOM 1856 C CA . ASP A 1 224 ? 0.921 9.586 -11.608 1.00 93.31 224 ASP A CA 1
ATOM 1857 C C . ASP A 1 224 ? 0.750 9.943 -10.117 1.00 93.31 224 ASP A C 1
ATOM 1859 O O . ASP A 1 224 ? 1.267 10.964 -9.659 1.00 93.31 224 ASP A O 1
ATOM 1863 N N . ILE A 1 225 ? 0.065 9.094 -9.338 1.00 90.69 225 ILE A N 1
ATOM 1864 C CA . ILE A 1 225 ? -0.053 9.233 -7.876 1.00 90.69 225 ILE A CA 1
ATOM 1865 C C . ILE A 1 225 ? 1.278 8.931 -7.180 1.00 90.69 225 ILE A C 1
ATOM 1867 O O . ILE A 1 225 ? 1.633 9.618 -6.221 1.00 90.69 225 ILE A O 1
ATOM 1871 N N . GLU A 1 226 ? 2.014 7.921 -7.647 1.00 90.56 226 GLU A N 1
ATOM 1872 C CA . GLU A 1 226 ? 3.316 7.532 -7.096 1.00 90.56 226 GLU A CA 1
ATOM 1873 C C . GLU A 1 226 ? 4.350 7.290 -8.220 1.00 90.56 226 GLU A C 1
ATOM 1875 O O . GLU A 1 226 ? 4.701 6.140 -8.513 1.00 90.56 226 GLU A O 1
ATOM 1880 N N . PRO A 1 227 ? 4.905 8.361 -8.833 1.00 89.31 227 PRO A N 1
ATOM 1881 C CA . PRO A 1 227 ? 5.810 8.244 -9.988 1.00 89.31 227 PRO A CA 1
ATOM 1882 C C . PRO A 1 227 ? 7.135 7.555 -9.657 1.00 89.31 227 PRO A C 1
ATOM 1884 O O . PRO A 1 227 ? 7.871 7.100 -10.536 1.00 89.31 227 PRO A O 1
ATOM 1887 N N . TYR A 1 228 ? 7.454 7.474 -8.363 1.00 86.94 228 TYR A N 1
ATOM 1888 C CA . TYR A 1 228 ? 8.674 6.861 -7.865 1.00 86.94 228 TYR A CA 1
ATOM 1889 C C . TYR A 1 228 ? 8.508 5.385 -7.485 1.00 86.94 228 TYR A C 1
ATOM 1891 O O . TYR A 1 228 ? 9.445 4.790 -6.951 1.00 86.94 228 TYR A O 1
ATOM 1899 N N . ILE A 1 229 ? 7.359 4.762 -7.778 1.00 88.44 229 ILE A N 1
ATOM 1900 C CA . ILE A 1 229 ? 7.063 3.378 -7.379 1.00 88.44 229 ILE A CA 1
ATOM 1901 C C . ILE A 1 229 ? 8.140 2.379 -7.821 1.00 88.44 229 ILE A C 1
ATOM 1903 O O . ILE A 1 229 ? 8.532 1.514 -7.043 1.00 88.44 229 ILE A O 1
ATOM 1907 N N . PHE A 1 230 ? 8.698 2.532 -9.024 1.00 89.56 230 PHE A N 1
ATOM 1908 C CA . PHE A 1 230 ? 9.749 1.644 -9.527 1.00 89.56 230 PHE A CA 1
ATOM 1909 C C . PHE A 1 230 ? 11.141 1.932 -8.949 1.00 89.56 230 PHE A C 1
ATOM 1911 O O . PHE A 1 230 ? 12.061 1.164 -9.202 1.00 89.56 230 PHE A O 1
ATOM 1918 N N . TYR A 1 231 ? 11.325 2.981 -8.149 1.00 84.25 231 TYR A N 1
ATOM 1919 C CA . TYR A 1 231 ? 12.562 3.184 -7.386 1.00 84.25 231 TYR A CA 1
ATOM 1920 C C . TYR A 1 231 ? 12.515 2.495 -6.012 1.00 84.25 231 TYR A C 1
ATOM 1922 O O . TYR A 1 231 ? 13.561 2.327 -5.385 1.00 84.25 231 TYR A O 1
ATOM 1930 N N . LYS A 1 232 ? 11.329 2.050 -5.568 1.00 82.56 232 LYS A N 1
ATOM 1931 C CA . LYS A 1 232 ? 11.120 1.295 -4.323 1.00 82.56 232 LYS A CA 1
ATOM 1932 C C . LYS A 1 232 ? 11.481 -0.171 -4.541 1.00 82.56 232 LYS A C 1
ATOM 1934 O O . LYS A 1 232 ? 10.646 -1.009 -4.884 1.00 82.56 232 LYS A O 1
ATOM 1939 N N . GLN A 1 233 ? 12.772 -0.456 -4.418 1.00 74.94 233 GLN A N 1
ATOM 1940 C CA . GLN A 1 233 ? 13.375 -1.756 -4.701 1.00 74.94 233 GLN A CA 1
ATOM 1941 C C . GLN A 1 233 ? 12.702 -2.908 -3.926 1.00 74.94 233 GLN A C 1
ATOM 1943 O O . GLN A 1 233 ? 12.545 -4.007 -4.451 1.00 74.94 233 GLN A O 1
ATOM 1948 N N . GLU A 1 234 ? 12.260 -2.676 -2.700 1.00 78.12 234 GLU A N 1
ATOM 1949 C CA . GLU A 1 234 ? 11.624 -3.657 -1.822 1.00 78.12 234 GLU A CA 1
ATOM 1950 C C . GLU A 1 234 ? 10.243 -4.147 -2.294 1.00 78.12 234 GLU A C 1
ATOM 1952 O O . GLU A 1 234 ? 9.776 -5.196 -1.836 1.00 78.12 234 GLU A O 1
ATOM 1957 N N . LEU A 1 235 ? 9.586 -3.424 -3.208 1.00 82.75 235 LEU A N 1
ATOM 1958 C CA . LEU A 1 235 ? 8.250 -3.780 -3.673 1.00 82.75 235 LEU A CA 1
ATOM 1959 C C . LEU A 1 235 ? 8.289 -4.936 -4.674 1.00 82.75 235 LEU A C 1
ATOM 1961 O O . LEU A 1 235 ? 8.920 -4.877 -5.729 1.00 82.75 235 LEU A O 1
ATOM 1965 N N . LYS A 1 236 ? 7.512 -5.977 -4.374 1.00 89.06 236 LYS A N 1
ATOM 1966 C CA . LYS A 1 236 ? 7.219 -7.066 -5.310 1.00 89.06 236 LYS A CA 1
ATOM 1967 C C . LYS A 1 236 ? 5.975 -6.714 -6.115 1.00 89.06 236 LYS A C 1
ATOM 1969 O O . LYS A 1 236 ? 4.866 -7.107 -5.762 1.00 89.06 236 LYS A O 1
ATOM 1974 N N . LEU A 1 237 ? 6.172 -5.919 -7.161 1.00 91.56 237 LEU A N 1
ATOM 1975 C CA . LEU A 1 237 ? 5.094 -5.497 -8.052 1.00 91.56 237 LEU A CA 1
ATOM 1976 C C . LEU A 1 237 ? 4.644 -6.662 -8.953 1.00 91.56 237 LEU A C 1
ATOM 1978 O O . LEU A 1 237 ? 5.494 -7.448 -9.378 1.00 91.56 237 LEU A O 1
ATOM 1982 N N . PRO A 1 238 ? 3.341 -6.782 -9.267 1.00 94.12 238 PRO A N 1
ATOM 1983 C CA . PRO A 1 238 ? 2.847 -7.806 -10.183 1.00 94.12 238 PRO A CA 1
ATOM 1984 C C . PRO A 1 238 ? 3.416 -7.674 -11.599 1.00 94.12 238 PRO A C 1
ATOM 1986 O O . PRO A 1 238 ? 3.614 -6.566 -12.105 1.00 94.12 238 PRO A O 1
ATOM 1989 N N . ASP A 1 239 ? 3.607 -8.812 -12.270 1.00 94.19 239 ASP A N 1
ATOM 1990 C CA . ASP A 1 239 ? 4.200 -8.871 -13.611 1.00 94.19 239 ASP A CA 1
ATOM 1991 C C . ASP A 1 239 ? 3.415 -8.063 -14.650 1.00 94.19 239 ASP A C 1
ATOM 1993 O O . ASP A 1 239 ? 4.028 -7.417 -15.494 1.00 94.19 239 ASP A O 1
ATOM 1997 N N . TYR A 1 240 ? 2.081 -8.019 -14.567 1.00 95.00 240 TYR A N 1
ATOM 1998 C CA . TYR A 1 240 ? 1.268 -7.246 -15.514 1.00 95.00 240 TYR A CA 1
ATOM 1999 C C . TYR A 1 240 ? 1.560 -5.736 -15.432 1.00 95.00 240 TYR A C 1
ATOM 2001 O O . TYR A 1 240 ? 1.537 -5.042 -16.448 1.00 95.00 240 TYR A O 1
ATOM 2009 N N . PHE A 1 241 ? 1.874 -5.217 -14.238 1.00 96.12 241 PHE A N 1
ATOM 2010 C CA . PHE A 1 241 ? 2.197 -3.803 -14.043 1.00 96.12 241 PHE A CA 1
ATOM 2011 C C . PHE A 1 241 ? 3.612 -3.490 -14.538 1.00 96.12 241 PHE A C 1
ATOM 2013 O O . PHE A 1 241 ? 3.850 -2.443 -15.139 1.00 96.12 241 PHE A O 1
ATOM 2020 N N . ILE A 1 242 ? 4.543 -4.434 -14.364 1.00 95.44 242 ILE A N 1
ATOM 2021 C CA . ILE A 1 242 ? 5.889 -4.350 -14.944 1.00 95.44 242 ILE A CA 1
ATOM 2022 C C . ILE A 1 242 ? 5.809 -4.396 -16.477 1.00 95.44 242 ILE A C 1
ATOM 2024 O O . ILE A 1 242 ? 6.428 -3.571 -17.145 1.00 95.44 242 ILE A O 1
ATOM 2028 N N . GLN A 1 243 ? 5.015 -5.310 -17.038 1.00 95.19 243 GLN A N 1
ATOM 2029 C CA . GLN A 1 243 ? 4.777 -5.421 -18.476 1.00 95.19 243 GLN A CA 1
ATOM 2030 C C . GLN A 1 243 ? 4.181 -4.132 -19.045 1.00 95.19 243 GLN A C 1
ATOM 2032 O O . GLN A 1 243 ? 4.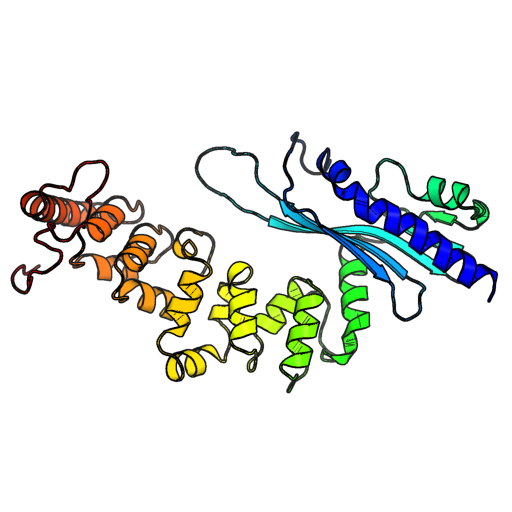664 -3.624 -20.061 1.00 95.19 243 GLN A O 1
ATOM 2037 N N . TRP A 1 244 ? 3.162 -3.582 -18.377 1.00 96.12 244 TRP A N 1
ATOM 2038 C CA . TRP A 1 244 ? 2.590 -2.286 -18.728 1.00 96.12 244 TRP A CA 1
ATOM 2039 C C . TRP A 1 244 ? 3.667 -1.199 -18.748 1.00 96.12 244 TRP A C 1
ATOM 2041 O O . TRP A 1 244 ? 3.775 -0.474 -19.731 1.00 96.12 244 TRP A O 1
ATOM 2051 N N . ALA A 1 245 ? 4.515 -1.123 -17.721 1.00 95.56 245 ALA A N 1
ATOM 2052 C CA . ALA A 1 245 ? 5.544 -0.094 -17.626 1.00 95.56 245 ALA A CA 1
ATOM 2053 C C . ALA A 1 245 ? 6.639 -0.231 -18.697 1.00 95.56 245 ALA A C 1
ATOM 2055 O O . ALA A 1 245 ? 7.071 0.776 -19.248 1.00 95.56 245 ALA A O 1
ATOM 2056 N N . VAL A 1 246 ? 7.057 -1.456 -19.033 1.00 94.88 246 VAL A N 1
ATOM 2057 C CA . VAL A 1 246 ? 8.045 -1.740 -20.093 1.00 94.88 246 VAL A CA 1
ATOM 2058 C C . VAL A 1 246 ? 7.515 -1.378 -21.482 1.00 94.88 246 VAL A C 1
ATOM 2060 O O . VAL A 1 246 ? 8.275 -0.911 -22.325 1.00 94.88 246 VAL A O 1
ATOM 2063 N N . THR A 1 247 ? 6.217 -1.569 -21.721 1.00 93.25 247 THR A N 1
ATOM 2064 C CA . THR A 1 247 ? 5.569 -1.302 -23.018 1.00 93.25 247 THR A CA 1
ATOM 2065 C C . THR A 1 247 ? 4.900 0.073 -23.096 1.00 93.25 247 THR A C 1
ATOM 2067 O O . THR A 1 247 ? 4.337 0.432 -24.132 1.00 93.25 247 THR A O 1
ATOM 2070 N N . ASN A 1 248 ? 4.974 0.870 -22.025 1.00 93.88 248 ASN A N 1
ATOM 2071 C CA . ASN A 1 248 ? 4.313 2.166 -21.932 1.00 93.88 248 ASN A CA 1
ATOM 2072 C C . ASN A 1 248 ? 4.873 3.146 -22.976 1.00 93.88 248 ASN A C 1
ATOM 2074 O O . ASN A 1 248 ? 6.083 3.217 -23.187 1.00 93.88 248 ASN A O 1
ATOM 2078 N N . GLY A 1 249 ? 4.011 3.946 -23.610 1.00 89.38 249 GLY A N 1
ATOM 2079 C CA . GLY A 1 249 ? 4.429 4.965 -24.578 1.00 89.38 249 GLY A CA 1
ATOM 2080 C C . GLY A 1 249 ? 5.278 6.091 -23.969 1.00 89.38 249 GLY A C 1
ATOM 2081 O O . GLY A 1 249 ? 6.156 6.630 -24.653 1.00 89.38 249 GLY A O 1
ATOM 2082 N N . ASN A 1 250 ? 5.076 6.401 -22.687 1.00 88.88 250 ASN A N 1
ATOM 2083 C CA . ASN A 1 250 ? 5.830 7.394 -21.932 1.00 88.88 250 ASN A CA 1
ATOM 2084 C C . ASN A 1 250 ? 7.247 6.886 -21.622 1.00 88.88 250 ASN A C 1
ATOM 2086 O O . ASN A 1 250 ? 7.454 5.871 -20.957 1.00 88.88 250 ASN A O 1
ATOM 2090 N N . GLU A 1 251 ? 8.236 7.628 -22.114 1.00 88.38 251 GLU A N 1
ATOM 2091 C CA . GLU A 1 251 ? 9.650 7.341 -21.906 1.00 88.38 251 GLU A CA 1
ATOM 2092 C C . GLU A 1 251 ? 10.047 7.357 -20.423 1.00 88.38 251 GLU A C 1
ATOM 2094 O O . GLU A 1 251 ? 10.843 6.520 -20.005 1.00 88.38 251 GLU A O 1
ATOM 2099 N N . GLU A 1 252 ? 9.493 8.264 -19.617 1.00 87.56 252 GLU A N 1
ATOM 2100 C CA . GLU A 1 252 ? 9.841 8.399 -18.196 1.00 87.56 252 GLU A CA 1
ATOM 2101 C C . GLU A 1 252 ? 9.467 7.142 -17.400 1.00 87.56 252 GLU A C 1
ATOM 2103 O O . GLU A 1 252 ? 10.243 6.670 -16.563 1.00 87.56 252 GLU A O 1
ATOM 2108 N N . VAL A 1 253 ? 8.321 6.537 -17.732 1.00 92.12 253 VAL A N 1
ATOM 2109 C CA . VAL A 1 253 ? 7.884 5.259 -17.154 1.00 92.12 253 VAL A CA 1
ATOM 2110 C C . VAL A 1 253 ? 8.901 4.166 -17.495 1.00 92.12 253 VAL A C 1
ATOM 2112 O O . VAL A 1 253 ? 9.409 3.493 -16.594 1.00 92.12 253 VAL A O 1
ATOM 2115 N N . ARG A 1 254 ? 9.297 4.038 -18.768 1.00 93.81 254 ARG A N 1
ATOM 2116 C CA . ARG A 1 254 ? 10.292 3.034 -19.194 1.00 93.81 254 ARG A CA 1
ATOM 2117 C C . ARG A 1 254 ? 11.673 3.270 -18.569 1.00 93.81 254 ARG A C 1
ATOM 2119 O O . ARG A 1 254 ? 12.341 2.314 -18.171 1.00 93.81 254 ARG A O 1
ATOM 2126 N N . GLN A 1 255 ? 12.089 4.529 -18.405 1.00 89.44 255 GLN A N 1
ATOM 2127 C CA . GLN A 1 255 ? 13.338 4.888 -17.720 1.00 89.44 255 GLN A CA 1
ATOM 2128 C C . GLN A 1 255 ? 13.346 4.422 -16.259 1.00 89.44 255 GLN A C 1
ATOM 2130 O O . GLN A 1 255 ? 14.374 3.935 -15.780 1.00 89.44 255 GLN A O 1
ATOM 2135 N N . SER A 1 256 ? 12.217 4.557 -15.556 1.00 89.81 256 SER A N 1
ATOM 2136 C CA . SER A 1 256 ? 12.103 4.149 -14.152 1.00 89.81 256 SER A CA 1
ATOM 2137 C C . SER A 1 256 ? 12.298 2.636 -13.972 1.00 89.81 256 SER A C 1
ATOM 2139 O O . SER A 1 256 ? 13.034 2.217 -13.078 1.00 89.81 256 SER A O 1
ATOM 2141 N N . ILE A 1 257 ? 11.759 1.820 -14.889 1.00 92.31 257 ILE A N 1
ATOM 2142 C CA . ILE A 1 257 ? 11.984 0.367 -14.927 1.00 92.31 257 ILE A CA 1
ATOM 2143 C C . ILE A 1 257 ? 13.438 0.035 -15.251 1.00 92.31 257 ILE A C 1
ATOM 2145 O O . ILE A 1 257 ? 14.041 -0.796 -14.575 1.00 92.31 257 ILE A O 1
ATOM 2149 N N . ALA A 1 258 ? 14.019 0.683 -16.265 1.00 90.44 258 ALA A N 1
ATOM 2150 C CA . ALA A 1 258 ? 15.401 0.430 -16.672 1.00 90.44 258 ALA A CA 1
ATOM 2151 C C . ALA A 1 258 ? 16.401 0.662 -15.528 1.00 90.44 258 ALA A C 1
ATOM 2153 O O . ALA A 1 258 ? 17.433 -0.005 -15.463 1.00 90.44 258 ALA A O 1
ATOM 2154 N N . ASN A 1 259 ? 16.084 1.579 -14.612 1.00 85.25 259 ASN A N 1
ATOM 2155 C CA . ASN A 1 259 ? 16.892 1.885 -13.436 1.00 85.25 259 ASN A CA 1
ATOM 2156 C C . ASN A 1 259 ? 16.630 0.955 -12.234 1.00 85.25 259 ASN A C 1
ATOM 2158 O O . ASN A 1 259 ? 17.376 1.003 -11.259 1.00 85.25 259 ASN A O 1
ATOM 2162 N N . ASN A 1 260 ? 15.580 0.130 -12.264 1.00 85.69 260 ASN A N 1
ATOM 2163 C CA . ASN A 1 260 ? 15.219 -0.734 -11.145 1.00 85.69 260 ASN A CA 1
ATOM 2164 C C . ASN A 1 260 ? 16.028 -2.043 -11.176 1.00 85.69 260 ASN A C 1
ATOM 2166 O O . ASN A 1 260 ? 15.927 -2.855 -12.098 1.00 85.69 260 ASN A O 1
ATOM 2170 N N . GLU A 1 261 ? 16.830 -2.266 -10.138 1.00 82.62 261 GLU A N 1
ATOM 2171 C CA . GLU A 1 261 ? 17.703 -3.438 -10.010 1.00 82.62 261 GLU A CA 1
ATOM 2172 C C . GLU A 1 261 ? 16.964 -4.696 -9.527 1.00 82.62 261 GLU A C 1
ATOM 2174 O O . GLU A 1 261 ? 17.477 -5.805 -9.638 1.00 82.62 261 GLU A O 1
ATOM 2179 N N . ASN A 1 262 ? 15.727 -4.591 -9.048 1.00 81.75 262 ASN A N 1
ATOM 2180 C CA . ASN A 1 262 ? 14.952 -5.746 -8.592 1.00 81.75 262 ASN A CA 1
ATOM 2181 C C . ASN A 1 262 ? 14.049 -6.344 -9.667 1.00 81.75 262 ASN A C 1
ATOM 2183 O O . ASN A 1 262 ? 13.684 -7.517 -9.567 1.00 81.75 262 ASN A O 1
ATOM 2187 N N . ILE A 1 263 ? 13.843 -5.635 -10.776 1.00 86.38 263 ILE A N 1
ATOM 2188 C CA . ILE A 1 263 ? 13.163 -6.178 -11.953 1.00 86.38 263 ILE A CA 1
ATOM 2189 C C . ILE A 1 263 ? 13.963 -7.342 -12.545 1.00 86.38 263 ILE A C 1
ATOM 2191 O O . ILE A 1 263 ? 15.198 -7.359 -12.553 1.00 86.38 263 ILE A O 1
ATOM 2195 N N . SER A 1 264 ? 13.256 -8.386 -12.972 1.00 88.56 264 SER A N 1
ATOM 2196 C CA . SER A 1 264 ? 13.878 -9.581 -13.536 1.00 88.56 264 SER A CA 1
ATOM 2197 C C . SER A 1 264 ? 14.609 -9.257 -14.844 1.00 88.56 264 SER A C 1
ATOM 2199 O O . SER A 1 264 ? 14.224 -8.367 -15.605 1.00 88.56 264 SER A O 1
ATOM 2201 N N . LEU A 1 265 ? 15.658 -10.026 -15.149 1.00 87.44 265 LEU A N 1
ATOM 2202 C CA . LEU A 1 265 ? 16.392 -9.862 -16.405 1.00 87.44 265 LEU A CA 1
ATOM 2203 C C . LEU A 1 265 ? 15.490 -10.084 -17.634 1.00 87.44 265 LEU A C 1
ATOM 2205 O O . LEU A 1 265 ? 15.765 -9.532 -18.694 1.00 87.44 265 LEU A O 1
ATOM 2209 N N . HIS A 1 266 ? 14.424 -10.883 -17.499 1.00 89.50 266 HIS A N 1
ATOM 2210 C CA . HIS A 1 266 ? 13.442 -11.107 -18.560 1.00 89.50 266 HIS A CA 1
ATOM 2211 C C . HIS A 1 266 ? 12.799 -9.791 -19.018 1.00 89.50 266 HIS A C 1
ATOM 2213 O O . HIS A 1 266 ? 12.821 -9.495 -20.210 1.00 89.50 266 HIS A O 1
ATOM 2219 N N . TRP A 1 267 ? 12.310 -8.979 -18.078 1.00 91.44 267 TRP A N 1
ATOM 2220 C CA . TRP A 1 267 ? 11.681 -7.694 -18.383 1.00 91.44 267 TRP A CA 1
ATOM 2221 C C . TRP A 1 267 ? 12.696 -6.657 -18.874 1.00 91.44 267 TRP A C 1
ATOM 2223 O O . TRP A 1 267 ? 12.459 -5.992 -19.877 1.00 91.44 267 TRP A O 1
ATOM 2233 N N . LEU A 1 268 ? 13.878 -6.583 -18.249 1.00 89.50 268 LEU A N 1
ATOM 2234 C CA . LEU A 1 268 ? 14.939 -5.658 -18.675 1.00 89.50 268 LEU A CA 1
ATOM 2235 C C . LEU A 1 268 ? 15.421 -5.920 -20.111 1.00 89.50 268 LEU A C 1
ATOM 2237 O O . LEU A 1 268 ? 15.790 -4.984 -20.817 1.00 89.50 268 LEU A O 1
ATOM 2241 N N . LYS A 1 269 ? 15.398 -7.180 -20.567 1.00 88.19 269 LYS A N 1
ATOM 2242 C CA . LYS A 1 269 ? 15.761 -7.534 -21.946 1.00 88.19 269 LYS A CA 1
ATOM 2243 C C . LYS A 1 269 ? 14.832 -6.914 -22.990 1.00 88.19 269 LYS A C 1
ATOM 2245 O O . LYS A 1 269 ? 15.294 -6.639 -24.090 1.00 88.19 269 LYS A O 1
ATOM 2250 N N . GLN A 1 270 ? 13.569 -6.662 -22.653 1.00 90.69 270 GLN A N 1
ATOM 2251 C CA . GLN A 1 270 ? 12.619 -6.037 -23.579 1.00 90.69 270 GLN A CA 1
ATOM 2252 C C . GLN A 1 270 ? 12.956 -4.563 -23.855 1.00 90.69 270 GLN A C 1
ATOM 2254 O O . GLN A 1 270 ? 12.573 -4.032 -24.888 1.00 90.69 270 GLN A O 1
ATOM 2259 N N . LEU A 1 271 ? 13.734 -3.919 -22.978 1.00 90.44 271 LEU A N 1
ATOM 2260 C CA . LEU A 1 271 ? 14.185 -2.534 -23.146 1.00 90.44 271 LEU A CA 1
ATOM 2261 C C . LEU A 1 271 ? 15.511 -2.412 -23.919 1.00 90.44 271 LEU A C 1
ATOM 2263 O O . LEU A 1 271 ? 15.990 -1.302 -24.132 1.00 90.44 271 LEU A O 1
ATOM 2267 N N . LEU A 1 272 ? 16.133 -3.521 -24.344 1.00 86.19 272 LEU A N 1
ATOM 2268 C CA . LEU A 1 272 ? 17.405 -3.480 -25.088 1.00 86.19 272 LEU A CA 1
ATOM 2269 C C . LEU A 1 272 ? 17.269 -2.802 -26.457 1.00 86.19 272 LEU A C 1
ATOM 2271 O O . LEU A 1 272 ? 18.239 -2.233 -26.959 1.00 86.19 272 LEU A O 1
ATOM 2275 N N . GLU A 1 273 ? 16.073 -2.867 -27.037 1.00 82.50 273 GLU A N 1
ATOM 2276 C CA . GLU A 1 273 ? 15.724 -2.279 -28.332 1.00 82.50 273 GLU A CA 1
ATOM 2277 C C . GLU A 1 273 ? 14.983 -0.943 -28.185 1.00 82.50 273 GLU A C 1
ATOM 2279 O O . GLU A 1 273 ? 14.465 -0.412 -29.166 1.00 82.50 273 GLU A O 1
ATOM 2284 N N . ASP A 1 274 ? 14.941 -0.367 -26.977 1.00 87.00 274 ASP A N 1
ATOM 2285 C CA . ASP A 1 274 ? 14.237 0.893 -26.762 1.00 87.00 274 ASP A CA 1
ATOM 2286 C C . ASP A 1 274 ? 14.809 2.000 -27.656 1.00 87.00 274 ASP A C 1
ATOM 2288 O O . ASP A 1 274 ? 16.023 2.205 -27.771 1.00 87.00 274 ASP A O 1
ATOM 2292 N N . ARG A 1 275 ? 13.903 2.743 -28.288 1.00 80.31 275 ARG A N 1
ATOM 2293 C CA . ARG A 1 275 ? 14.236 3.897 -29.129 1.00 80.31 275 ARG A CA 1
ATOM 2294 C C . ARG A 1 275 ? 14.815 5.065 -28.328 1.00 80.31 275 ARG A C 1
ATOM 2296 O O . ARG A 1 275 ? 15.513 5.906 -28.891 1.00 80.31 275 ARG A O 1
ATOM 2303 N N . SER A 1 276 ? 14.533 5.125 -27.027 1.00 80.56 276 SER A N 1
ATOM 2304 C CA . SER A 1 276 ? 15.016 6.175 -26.142 1.00 80.56 276 SER A CA 1
ATOM 2305 C C . SER A 1 276 ? 16.462 5.953 -25.731 1.00 80.56 276 SER A C 1
ATOM 2307 O O . SER A 1 276 ? 16.817 4.981 -25.060 1.00 80.56 276 SER A O 1
ATOM 2309 N N . CYS A 1 277 ? 17.299 6.943 -26.021 1.00 75.69 277 CYS A N 1
ATOM 2310 C CA . CYS A 1 277 ? 18.682 6.927 -25.580 1.00 75.69 277 CYS A CA 1
ATOM 2311 C C . CYS A 1 277 ? 18.825 7.045 -24.047 1.00 75.69 277 CYS A C 1
ATOM 2313 O O . CYS A 1 277 ? 19.793 6.525 -23.488 1.00 75.69 277 CYS A O 1
ATOM 2315 N N . LEU A 1 278 ? 17.845 7.647 -23.355 1.00 79.50 278 LEU A N 1
ATOM 2316 C CA . LEU A 1 278 ? 17.813 7.729 -21.891 1.00 79.50 278 LEU A CA 1
ATOM 2317 C C . LEU A 1 278 ? 17.474 6.379 -21.261 1.00 79.50 278 LEU A C 1
ATOM 2319 O O . LEU A 1 278 ? 18.142 5.975 -20.309 1.00 79.50 278 LEU A O 1
ATOM 2323 N N . VAL A 1 279 ? 16.502 5.647 -21.814 1.00 87.19 279 VAL A N 1
ATOM 2324 C CA . VAL A 1 279 ? 16.180 4.287 -21.347 1.00 87.19 279 VAL A CA 1
ATOM 2325 C C . VAL A 1 279 ? 17.405 3.383 -21.484 1.00 87.19 279 VAL A C 1
ATOM 2327 O O . VAL A 1 279 ? 17.815 2.756 -20.508 1.00 87.19 279 VAL A O 1
ATOM 2330 N N . ILE A 1 280 ? 18.066 3.398 -22.647 1.00 85.56 280 ILE A N 1
ATOM 2331 C CA . ILE A 1 280 ? 19.298 2.632 -22.890 1.00 85.56 280 ILE A CA 1
ATOM 2332 C C . ILE A 1 280 ? 20.422 3.037 -21.925 1.00 85.56 280 ILE A C 1
ATOM 2334 O O . ILE A 1 280 ? 21.137 2.176 -21.409 1.00 85.56 280 ILE A O 1
ATOM 2338 N N . GLN A 1 281 ? 20.576 4.331 -21.626 1.00 80.00 281 GLN A N 1
ATOM 2339 C CA . GLN A 1 281 ? 21.570 4.811 -20.663 1.00 80.00 281 GLN A CA 1
ATOM 2340 C C . GLN A 1 281 ? 21.285 4.313 -19.237 1.00 80.00 281 GLN A C 1
ATOM 2342 O O . GLN A 1 281 ? 22.212 3.876 -18.548 1.00 80.00 281 GLN A O 1
ATOM 2347 N N . LYS A 1 282 ? 20.024 4.363 -18.786 1.00 86.25 282 LYS A N 1
ATOM 2348 C CA . LYS A 1 282 ? 19.605 3.834 -17.476 1.00 86.25 282 LYS A CA 1
ATOM 2349 C C . LYS A 1 282 ? 19.835 2.330 -17.398 1.00 86.25 282 LYS A C 1
ATOM 2351 O O . LYS A 1 282 ? 20.418 1.855 -16.428 1.00 86.25 282 LYS A O 1
ATOM 2356 N N . LEU A 1 283 ? 19.493 1.616 -18.466 1.00 87.81 283 LEU A N 1
ATOM 2357 C CA . LEU A 1 283 ? 19.705 0.181 -18.590 1.00 87.81 283 LEU A CA 1
ATOM 2358 C C . LEU A 1 283 ? 21.199 -0.167 -18.500 1.00 87.81 283 LEU A C 1
ATOM 2360 O O . LEU A 1 283 ? 21.581 -1.015 -17.706 1.00 87.81 283 LEU A O 1
ATOM 2364 N N . TYR A 1 284 ? 22.075 0.552 -19.212 1.00 83.06 284 TYR A N 1
ATOM 2365 C CA . TYR A 1 284 ? 23.532 0.368 -19.125 1.00 83.06 284 TYR A CA 1
ATOM 2366 C C . TYR A 1 284 ? 24.081 0.552 -17.697 1.00 83.06 284 TYR A C 1
ATOM 2368 O O . TYR A 1 284 ? 24.981 -0.180 -17.274 1.00 83.06 284 TYR A O 1
ATOM 2376 N N . ARG A 1 285 ? 23.533 1.517 -16.945 1.00 82.38 285 ARG A N 1
ATOM 2377 C CA . ARG A 1 285 ? 23.918 1.789 -15.551 1.00 82.38 285 ARG A CA 1
ATOM 2378 C C . ARG A 1 285 ? 23.368 0.757 -14.559 1.00 82.38 285 ARG A C 1
ATOM 2380 O O . ARG A 1 285 ? 23.940 0.629 -13.482 1.00 82.38 285 ARG A O 1
ATOM 2387 N N . ASN A 1 286 ? 22.335 -0.005 -14.919 1.00 84.06 286 ASN A N 1
ATOM 2388 C CA . ASN A 1 286 ? 21.727 -1.011 -14.049 1.00 84.06 286 ASN A CA 1
ATOM 2389 C C . ASN A 1 286 ? 22.746 -2.103 -13.667 1.00 84.06 286 ASN A C 1
ATOM 2391 O O . ASN A 1 286 ? 23.345 -2.762 -14.529 1.00 84.06 286 ASN A O 1
ATOM 2395 N N . LEU A 1 287 ? 22.982 -2.302 -12.367 1.00 78.69 287 LEU A N 1
ATOM 2396 C CA . LEU A 1 287 ? 24.016 -3.220 -11.884 1.00 78.69 287 LEU A CA 1
ATOM 2397 C C . LEU A 1 287 ? 23.675 -4.697 -12.120 1.00 78.69 287 LEU A C 1
ATOM 2399 O O . LEU A 1 287 ? 24.593 -5.507 -12.242 1.00 78.69 287 LEU A O 1
ATOM 2403 N N . LYS A 1 288 ? 22.392 -5.043 -12.279 1.00 82.62 288 LYS A N 1
ATOM 2404 C CA . LYS A 1 288 ? 21.932 -6.429 -12.463 1.00 82.62 288 LYS A CA 1
ATOM 2405 C C . LYS A 1 288 ? 22.200 -6.998 -13.849 1.00 82.62 288 LYS A C 1
ATOM 2407 O O . LYS A 1 288 ? 22.154 -8.216 -14.032 1.00 82.62 288 LYS A O 1
ATOM 2412 N N . LEU A 1 289 ? 22.461 -6.150 -14.842 1.00 83.62 289 LEU A N 1
ATOM 2413 C CA . LEU A 1 289 ? 22.741 -6.639 -16.184 1.00 83.62 289 LEU A CA 1
ATOM 2414 C C . LEU A 1 289 ? 24.109 -7.334 -16.242 1.00 83.62 289 LEU A C 1
ATOM 2416 O O . LEU A 1 289 ? 25.116 -6.723 -15.870 1.00 83.62 289 LEU A O 1
ATOM 2420 N N . PRO A 1 290 ? 24.171 -8.572 -16.769 1.00 85.50 290 PRO A N 1
ATOM 2421 C CA . PRO A 1 290 ? 25.428 -9.248 -17.056 1.00 85.50 290 PRO A CA 1
ATOM 2422 C C . PRO A 1 290 ? 26.343 -8.404 -17.949 1.00 85.50 290 PRO A C 1
ATOM 2424 O O . PRO A 1 290 ? 25.868 -7.703 -18.847 1.00 85.50 290 PRO A O 1
ATOM 2427 N N . LEU A 1 291 ? 27.660 -8.540 -17.761 1.00 82.44 291 LEU A N 1
ATOM 2428 C CA . LEU A 1 291 ? 28.672 -7.838 -18.563 1.00 82.44 291 LEU A CA 1
ATOM 2429 C C . LEU A 1 291 ? 28.462 -8.028 -20.073 1.00 82.44 291 LEU A C 1
ATOM 2431 O O . LEU A 1 291 ? 28.508 -7.055 -20.815 1.00 82.44 291 LEU A O 1
ATOM 2435 N N . SER A 1 292 ? 28.103 -9.238 -20.510 1.00 84.06 292 SER A N 1
ATOM 2436 C CA . SER A 1 292 ? 27.825 -9.541 -21.923 1.00 84.06 292 SER A CA 1
ATOM 2437 C C . SER A 1 292 ? 26.668 -8.730 -22.522 1.00 84.06 292 SER A C 1
ATOM 2439 O O . SER A 1 292 ? 26.653 -8.453 -23.719 1.00 84.06 292 SER A O 1
ATOM 2441 N N . ILE A 1 293 ? 25.686 -8.328 -21.707 1.00 84.38 293 ILE A N 1
ATOM 2442 C CA . ILE A 1 293 ? 24.597 -7.437 -22.131 1.00 84.38 293 ILE A CA 1
ATOM 2443 C C . ILE A 1 293 ? 25.063 -5.978 -22.086 1.00 84.38 293 ILE A C 1
ATOM 2445 O O . ILE A 1 293 ? 24.744 -5.210 -22.994 1.00 84.38 293 ILE A O 1
ATOM 2449 N N . LYS A 1 294 ? 25.862 -5.597 -21.081 1.00 82.00 294 LYS A N 1
ATOM 2450 C CA . LYS A 1 294 ? 26.443 -4.249 -20.984 1.00 82.00 294 LYS A CA 1
ATOM 2451 C C . LYS A 1 294 ? 27.365 -3.919 -22.156 1.00 82.00 294 LYS A C 1
ATOM 2453 O O . LYS A 1 294 ? 27.325 -2.791 -22.631 1.00 82.00 294 LYS A O 1
ATOM 2458 N N . GLU A 1 295 ? 28.127 -4.883 -22.667 1.00 80.50 295 GLU A N 1
ATOM 2459 C CA . GLU A 1 295 ? 28.961 -4.721 -23.867 1.00 80.50 295 GLU A CA 1
ATOM 2460 C C . GLU A 1 295 ? 28.118 -4.399 -25.109 1.00 80.50 295 GLU A C 1
ATOM 2462 O O . GLU A 1 295 ? 28.413 -3.447 -25.832 1.00 80.50 295 GLU A O 1
ATOM 2467 N N . LYS A 1 296 ? 27.010 -5.124 -25.320 1.00 80.38 296 LYS A N 1
ATOM 2468 C CA . LYS A 1 296 ? 26.065 -4.834 -26.414 1.00 80.38 296 LYS A CA 1
ATOM 2469 C C . LYS A 1 296 ? 25.429 -3.452 -26.258 1.00 80.38 296 LYS A C 1
ATOM 2471 O O . LYS A 1 296 ? 25.374 -2.678 -27.214 1.00 80.38 296 LYS A O 1
ATOM 2476 N N . LEU A 1 297 ? 25.005 -3.118 -25.038 1.00 80.44 297 LEU A N 1
ATOM 2477 C CA . LEU A 1 297 ? 24.445 -1.806 -24.717 1.00 80.44 297 LEU A CA 1
ATOM 2478 C C . LEU A 1 297 ? 25.462 -0.681 -24.894 1.00 80.44 297 LEU A C 1
ATOM 2480 O O . LEU A 1 297 ? 25.074 0.398 -25.322 1.00 80.44 297 LEU A O 1
ATOM 2484 N N . TYR A 1 298 ? 26.745 -0.916 -24.619 1.00 77.75 298 TYR A N 1
ATOM 2485 C CA . TYR A 1 298 ? 27.808 0.062 -24.837 1.00 77.75 298 TYR A CA 1
ATOM 2486 C C . TYR A 1 298 ? 27.938 0.419 -26.322 1.00 77.75 298 TYR A C 1
ATOM 2488 O O . TYR A 1 298 ? 27.915 1.598 -26.670 1.00 77.75 298 TYR A O 1
ATOM 2496 N N . ILE A 1 299 ? 27.974 -0.578 -27.214 1.00 76.31 299 ILE A N 1
ATOM 2497 C CA . ILE A 1 299 ? 28.015 -0.337 -28.665 1.00 76.31 299 ILE A CA 1
ATOM 2498 C C . ILE A 1 299 ? 26.761 0.410 -29.134 1.00 76.31 299 ILE A C 1
ATOM 2500 O O . ILE A 1 299 ? 26.866 1.400 -29.863 1.00 76.31 299 ILE A O 1
ATOM 2504 N N . ARG A 1 300 ? 25.576 -0.010 -28.676 1.00 75.12 300 ARG A N 1
ATOM 2505 C CA . ARG A 1 300 ? 24.306 0.650 -29.010 1.00 75.12 300 ARG A CA 1
ATOM 2506 C C . ARG A 1 300 ? 24.259 2.092 -28.503 1.00 75.12 300 ARG A C 1
ATOM 2508 O O . ARG A 1 300 ? 23.870 2.993 -29.241 1.00 75.12 300 ARG A O 1
ATOM 2515 N N . ARG A 1 301 ? 24.710 2.324 -27.271 1.00 73.00 301 ARG A N 1
ATOM 2516 C CA . ARG A 1 301 ? 24.839 3.649 -26.662 1.00 73.00 301 ARG A CA 1
ATOM 2517 C C . ARG A 1 301 ? 25.758 4.543 -27.494 1.00 73.00 301 ARG A C 1
ATOM 2519 O O . ARG A 1 301 ? 25.346 5.648 -27.815 1.00 73.00 301 ARG A O 1
ATOM 2526 N N . LEU A 1 302 ? 26.930 4.064 -27.922 1.00 71.56 302 LEU A N 1
ATOM 2527 C CA . LEU A 1 302 ? 27.838 4.824 -28.795 1.00 71.56 302 LEU A CA 1
ATOM 2528 C C . LEU A 1 302 ? 27.195 5.182 -30.148 1.00 71.56 302 LEU A C 1
ATOM 2530 O O . LEU A 1 302 ? 27.414 6.273 -30.676 1.00 71.56 302 LEU A O 1
ATOM 2534 N N . GLN A 1 303 ? 26.400 4.280 -30.734 1.00 74.56 303 GLN A N 1
ATOM 2535 C CA . GLN A 1 303 ? 25.652 4.567 -31.967 1.00 74.56 303 GLN A CA 1
ATOM 2536 C C . GLN A 1 303 ? 24.578 5.644 -31.751 1.00 74.56 303 GLN A C 1
ATOM 2538 O O . GLN A 1 303 ? 24.387 6.495 -32.620 1.00 74.56 303 GLN A O 1
ATOM 2543 N N . LEU A 1 304 ? 23.889 5.614 -30.607 1.00 68.50 304 LEU A N 1
ATOM 2544 C CA . LEU A 1 304 ? 22.883 6.609 -30.235 1.00 68.50 304 LEU A CA 1
ATOM 2545 C C . LEU A 1 304 ? 23.523 7.964 -29.897 1.00 68.50 304 LEU A C 1
ATOM 2547 O O . LEU A 1 304 ? 23.020 8.981 -30.358 1.00 68.50 304 LEU A O 1
ATOM 2551 N N . GLU A 1 305 ? 24.659 7.989 -29.192 1.00 64.81 305 GLU A N 1
ATOM 2552 C CA . GLU A 1 305 ? 25.447 9.199 -28.891 1.00 64.81 305 GLU A CA 1
ATOM 2553 C C . GLU A 1 305 ? 25.871 9.930 -30.170 1.00 64.81 305 GLU A C 1
ATOM 2555 O O . GLU A 1 305 ? 25.708 11.143 -30.277 1.00 64.81 305 GLU A O 1
ATOM 2560 N N . LYS A 1 306 ? 26.318 9.197 -31.199 1.00 67.81 306 LYS A N 1
ATOM 2561 C CA . LYS A 1 306 ? 26.653 9.784 -32.510 1.00 67.81 306 LYS A CA 1
ATOM 2562 C C . LYS A 1 306 ? 25.458 10.449 -33.204 1.00 67.81 306 LYS A C 1
ATOM 2564 O O . LYS A 1 306 ? 25.654 11.384 -33.973 1.00 67.81 306 LYS A O 1
ATOM 2569 N N . LYS A 1 307 ? 24.238 9.959 -32.959 1.00 66.62 307 LYS A N 1
ATOM 2570 C CA . LYS A 1 307 ? 22.986 10.496 -33.524 1.00 66.62 307 LYS A CA 1
ATOM 2571 C C . LYS A 1 307 ? 22.306 11.523 -32.609 1.00 66.62 307 LYS A C 1
ATOM 2573 O O . LYS A 1 307 ? 21.355 12.173 -33.033 1.00 66.62 307 LYS A O 1
ATOM 2578 N N . CYS A 1 308 ? 22.780 11.678 -31.374 1.00 62.16 308 CYS A N 1
ATOM 2579 C CA . CYS A 1 308 ? 22.177 12.508 -30.343 1.00 62.16 308 CYS A CA 1
ATOM 2580 C C . CYS A 1 308 ? 23.244 13.428 -29.717 1.00 62.16 308 CYS A C 1
ATOM 2582 O O . CYS A 1 308 ? 23.838 13.074 -28.697 1.00 62.16 308 CYS A O 1
ATOM 2584 N N . PRO A 1 309 ? 23.477 14.633 -30.276 1.00 55.12 309 PRO A N 1
ATOM 2585 C CA . PRO A 1 309 ? 24.548 15.540 -29.837 1.00 55.12 309 PRO A CA 1
ATOM 2586 C C . PRO A 1 309 ? 24.400 16.060 -28.394 1.00 55.12 309 PRO A C 1
ATOM 2588 O O . PRO A 1 309 ? 25.305 16.709 -27.878 1.00 55.12 309 PRO A O 1
ATOM 2591 N N . HIS A 1 310 ? 23.278 15.773 -27.726 1.00 53.56 310 HIS A N 1
ATOM 2592 C CA . HIS A 1 310 ? 22.995 16.167 -26.343 1.00 53.56 310 HIS A CA 1
ATOM 2593 C C . HIS A 1 310 ? 23.255 15.066 -25.310 1.00 53.56 310 HIS A C 1
ATOM 2595 O O . HIS A 1 310 ? 23.028 15.285 -24.124 1.00 53.56 310 HIS A O 1
ATOM 2601 N N . LEU A 1 311 ? 23.730 13.891 -25.725 1.00 53.97 311 LEU A N 1
ATOM 2602 C CA . LEU A 1 311 ? 23.982 12.758 -24.838 1.00 53.97 311 LEU A CA 1
ATOM 2603 C C . LEU A 1 311 ? 25.330 12.950 -24.111 1.00 53.97 311 LEU A C 1
ATOM 2605 O O . LEU A 1 311 ? 26.303 12.247 -24.350 1.00 53.97 311 LEU A O 1
ATOM 2609 N N . SER A 1 312 ? 25.402 13.974 -23.258 1.00 51.62 312 SER A N 1
ATOM 2610 C CA . SER A 1 312 ? 26.530 14.190 -22.346 1.00 51.62 312 SER A CA 1
ATOM 2611 C C . SER A 1 312 ? 26.419 13.276 -21.118 1.00 51.62 312 SER A C 1
ATOM 2613 O O . SER A 1 312 ? 25.358 12.703 -20.848 1.00 51.62 312 SER A O 1
ATOM 2615 N N . GLU A 1 313 ? 27.493 13.161 -20.328 1.00 47.97 313 GLU A N 1
ATOM 2616 C CA . GLU A 1 313 ? 27.516 12.391 -19.069 1.00 47.97 313 GLU A CA 1
ATOM 2617 C C . GLU A 1 313 ? 26.368 12.760 -18.098 1.00 47.97 313 GLU A C 1
ATOM 2619 O O . GLU A 1 313 ? 25.941 11.917 -17.298 1.00 47.97 313 GLU A O 1
ATOM 2624 N N . ASN A 1 314 ? 25.808 13.969 -18.254 1.00 45.66 314 ASN A N 1
ATOM 2625 C CA . ASN A 1 314 ? 24.754 14.567 -17.431 1.00 45.66 314 ASN A CA 1
ATOM 2626 C C . ASN A 1 314 ? 23.319 14.388 -17.976 1.00 45.66 314 ASN A C 1
ATOM 2628 O O . ASN A 1 314 ? 22.383 14.919 -17.385 1.00 45.66 314 ASN A O 1
ATOM 2632 N N . GLY A 1 315 ? 23.126 13.616 -19.053 1.00 51.31 315 GLY A N 1
ATOM 2633 C CA . GLY A 1 315 ? 21.806 13.302 -19.619 1.00 51.31 315 GLY A CA 1
ATOM 2634 C C . GLY A 1 315 ? 21.480 14.062 -20.910 1.00 51.31 315 GLY A C 1
ATOM 2635 O O . GLY A 1 315 ? 22.065 15.101 -21.209 1.00 51.31 315 GLY A O 1
ATOM 2636 N N . CYS A 1 316 ? 20.560 13.495 -21.694 1.00 52.47 316 CYS A N 1
ATOM 2637 C CA . CYS A 1 316 ? 20.040 14.057 -22.940 1.00 52.47 316 CYS A CA 1
ATOM 2638 C C . CYS A 1 316 ? 18.826 14.958 -22.667 1.00 52.47 316 CYS A C 1
ATOM 2640 O O . CYS A 1 316 ? 17.810 14.478 -22.167 1.00 52.47 316 CYS A O 1
ATOM 2642 N N . ASN A 1 317 ? 18.897 16.237 -23.051 1.00 48.84 317 ASN A N 1
ATOM 2643 C CA . ASN A 1 317 ? 17.720 17.106 -23.124 1.00 48.84 317 ASN A CA 1
ATOM 2644 C C . ASN A 1 317 ? 16.904 16.723 -24.370 1.00 48.84 317 ASN A C 1
ATOM 2646 O O . ASN A 1 317 ? 17.196 17.182 -25.474 1.00 48.84 317 ASN A O 1
ATOM 2650 N N . HIS A 1 318 ? 15.902 15.857 -24.205 1.00 51.16 318 HIS A N 1
ATOM 2651 C CA . HIS A 1 318 ? 14.930 15.519 -25.250 1.00 51.16 318 HIS A CA 1
ATOM 2652 C C . HIS A 1 318 ? 13.949 16.678 -25.493 1.00 51.16 318 HIS A C 1
ATOM 2654 O O . HIS A 1 318 ? 12.764 16.581 -25.186 1.00 51.16 318 HIS A O 1
ATOM 2660 N N . ASP A 1 319 ? 14.429 17.790 -26.049 1.00 50.72 319 ASP A N 1
ATOM 2661 C CA . ASP A 1 319 ? 13.532 18.756 -26.683 1.00 50.72 319 ASP A CA 1
ATOM 2662 C C . ASP A 1 319 ? 13.238 18.352 -28.145 1.00 50.72 319 ASP A C 1
ATOM 2664 O O . ASP A 1 319 ? 13.791 17.381 -28.673 1.00 50.72 319 ASP A O 1
ATOM 2668 N N . LEU A 1 320 ? 12.359 19.106 -28.817 1.00 44.78 320 LEU A N 1
ATOM 2669 C CA . LEU A 1 320 ? 11.970 18.915 -30.225 1.00 44.78 320 LEU A CA 1
ATOM 2670 C C . LEU A 1 320 ? 13.152 18.897 -31.223 1.00 44.78 320 LEU A C 1
ATOM 2672 O O . LEU A 1 320 ? 12.931 18.647 -32.408 1.00 44.78 320 LEU A O 1
ATOM 2676 N N . ARG A 1 321 ? 14.384 19.180 -30.779 1.00 43.50 321 ARG A N 1
ATOM 2677 C CA . ARG A 1 321 ? 15.616 19.164 -31.577 1.00 43.50 321 ARG A CA 1
ATOM 2678 C C . ARG A 1 321 ? 16.382 17.844 -31.469 1.00 43.50 321 ARG A C 1
ATOM 2680 O O . ARG A 1 321 ? 17.363 17.680 -32.190 1.00 43.50 321 ARG A O 1
ATOM 2687 N N . CYS A 1 322 ? 15.955 16.890 -30.632 1.00 47.00 322 CYS A N 1
ATOM 2688 C CA . CYS A 1 322 ? 16.531 15.546 -30.636 1.00 47.00 322 CYS A CA 1
ATOM 2689 C C . CYS A 1 322 ? 16.145 14.821 -31.944 1.00 47.00 322 CYS A C 1
ATOM 2691 O O . CYS A 1 322 ? 14.957 14.579 -32.174 1.00 47.00 322 CYS A O 1
ATOM 2693 N N . PRO A 1 323 ? 17.111 14.414 -32.794 1.00 50.06 323 PRO A N 1
ATOM 2694 C CA . PRO A 1 323 ? 16.815 13.751 -34.070 1.00 50.06 323 PRO A CA 1
ATOM 2695 C C . PRO A 1 323 ? 16.047 12.431 -33.907 1.00 50.06 323 PRO A C 1
ATOM 2697 O O . PRO A 1 323 ? 15.379 11.978 -34.835 1.00 50.06 323 PRO A O 1
ATOM 2700 N N . LEU A 1 324 ? 16.121 11.827 -32.717 1.00 49.78 324 LEU A N 1
ATOM 2701 C CA . LEU A 1 324 ? 15.460 10.573 -32.348 1.00 49.78 324 LEU A CA 1
ATOM 2702 C C . LEU A 1 324 ? 14.045 10.784 -31.770 1.00 49.78 324 LEU A C 1
ATOM 2704 O O . LEU A 1 324 ? 13.324 9.813 -31.576 1.00 49.78 324 LEU A O 1
ATOM 2708 N N . TYR A 1 325 ? 13.619 12.032 -31.523 1.00 44.16 325 TYR A N 1
ATOM 2709 C CA . TYR A 1 325 ? 12.281 12.350 -30.999 1.00 44.16 325 TYR A CA 1
ATOM 2710 C C . TYR A 1 325 ? 11.167 12.125 -32.039 1.00 44.16 325 TYR A C 1
ATOM 2712 O O . TYR A 1 325 ? 10.007 11.950 -31.672 1.00 44.16 325 TYR A O 1
ATOM 2720 N N . LYS A 1 326 ? 11.501 12.126 -33.341 1.00 43.81 326 LYS A N 1
ATOM 2721 C CA . LYS A 1 326 ? 10.517 12.044 -34.438 1.00 43.81 326 LYS A CA 1
ATOM 2722 C C . LYS A 1 326 ? 10.902 11.185 -35.650 1.00 43.81 326 LYS A C 1
ATOM 2724 O O . LYS A 1 326 ? 10.129 11.170 -36.601 1.00 43.81 326 LYS A O 1
ATOM 2729 N N . SER A 1 327 ? 12.039 10.487 -35.664 1.00 39.59 327 SER A N 1
ATOM 2730 C CA . SER A 1 327 ? 12.428 9.689 -36.839 1.00 39.59 327 SER A CA 1
ATOM 2731 C C . SER A 1 327 ? 12.108 8.201 -36.687 1.00 39.59 327 SER A C 1
ATOM 2733 O O . SER A 1 327 ? 12.458 7.562 -35.696 1.00 39.59 327 SER A O 1
ATOM 2735 N N . GLU A 1 328 ? 11.426 7.683 -37.707 1.00 44.16 328 GLU A N 1
ATOM 2736 C CA . GLU A 1 328 ? 11.278 6.273 -38.062 1.00 44.16 328 GLU A CA 1
ATOM 2737 C C . GLU A 1 328 ? 12.650 5.574 -37.972 1.00 44.16 328 GLU A C 1
ATOM 2739 O O . GLU A 1 328 ? 13.597 5.932 -38.672 1.00 44.16 328 GLU A O 1
ATOM 2744 N N . LEU A 1 329 ? 12.786 4.611 -37.058 1.00 42.94 329 LEU A N 1
ATOM 2745 C CA . LEU A 1 329 ? 13.998 3.806 -36.863 1.00 42.94 329 LEU A CA 1
ATOM 2746 C C . LEU A 1 329 ? 13.706 2.337 -37.187 1.00 42.94 329 LEU A C 1
ATOM 2748 O O . LEU A 1 329 ? 14.018 1.453 -36.395 1.00 42.94 329 LEU A O 1
ATOM 2752 N N . ASP A 1 330 ? 13.149 2.086 -38.369 1.00 38.12 330 ASP A N 1
ATOM 2753 C CA . ASP A 1 330 ? 12.906 0.729 -38.880 1.00 38.12 330 ASP A CA 1
ATOM 2754 C C . ASP A 1 330 ? 14.178 0.036 -39.421 1.00 38.12 330 ASP A C 1
ATOM 2756 O O . ASP A 1 330 ? 14.111 -1.077 -39.932 1.00 38.12 330 ASP A O 1
ATOM 2760 N N . GLU A 1 331 ? 15.370 0.635 -39.294 1.00 37.72 331 GLU A N 1
ATOM 2761 C CA . GLU A 1 331 ? 16.580 0.126 -39.967 1.00 37.72 331 GLU A CA 1
ATOM 2762 C C . GLU A 1 331 ? 17.823 -0.009 -39.072 1.00 37.72 331 GLU A C 1
ATOM 2764 O O . GLU A 1 331 ? 18.932 0.376 -39.451 1.00 37.72 331 GLU A O 1
ATOM 2769 N N . ILE A 1 332 ? 17.693 -0.576 -37.871 1.00 37.69 332 ILE A N 1
ATOM 2770 C CA . ILE A 1 332 ? 18.873 -1.100 -37.159 1.00 37.69 332 ILE A CA 1
ATOM 2771 C C . ILE A 1 332 ? 18.578 -2.531 -36.704 1.00 37.69 332 ILE A C 1
ATOM 2773 O O . ILE A 1 332 ? 18.038 -2.713 -35.614 1.00 37.69 332 ILE A O 1
ATOM 2777 N N . PRO A 1 333 ? 18.911 -3.545 -37.525 1.00 37.75 333 PRO A N 1
ATOM 2778 C CA . PRO A 1 333 ? 18.804 -4.935 -37.114 1.00 37.75 333 PRO A CA 1
ATOM 2779 C C . PRO A 1 333 ? 19.792 -5.239 -35.985 1.00 37.75 333 PRO A C 1
ATOM 2781 O O . PRO A 1 333 ? 20.887 -4.667 -35.934 1.00 37.75 333 PRO A O 1
ATOM 2784 N N . PHE A 1 334 ? 19.371 -6.146 -35.109 1.00 40.66 334 PHE A N 1
ATOM 2785 C CA . PHE A 1 334 ? 20.135 -6.672 -33.980 1.00 40.66 334 PHE A CA 1
ATOM 2786 C C . PHE A 1 334 ? 21.287 -7.592 -34.401 1.00 40.66 334 PHE A C 1
ATOM 2788 O O . PHE A 1 334 ? 21.123 -8.325 -35.405 1.00 40.66 334 PHE A O 1
#